Protein AF-A0A7Z7PUT8-F1 (afdb_monomer)

Secondary structure (DSSP, 8-state):
-----------------S---------------SSPPPHHHHHHH---HHHHTT----HHHHHHHHTT-SEEEETTHHHHHHHHHHH-GGGTTSEEEETTTSS-TTTTT-S--SHHHHHHHTT-------HHHHHHHHHHHHHPPPTT-SS-HHHHHHHHHH--EEEEEETT--GGGHHHHHHTTPEEE-STTSS-SEEEEEEEGGGHHHHHHHIIIIIS--TT----EEEE-TTTTT--

Foldseek 3Di:
DDDDDDDDDDDDDPADDQPPDDPPDADFWAAQDPDFDDPVLCVLQVDGNVNHVVTDGDVVVVLVVLVPDQEDEDQALLPVQQVVVVVDPSSLQHFYFHLQPQFPVVVVVQPHRDLCSLLVVVPHDDPDNGPRSSVVSVSSSQSDDDPPDSYGSVVSRVVSQAFKKKKWWLPPWDPVCVVVLVVVPWDADCCPVVDPRTTIDIDTPVCVVVVLCCCCCPTVVHNPDDTDMDIAHSSRPSYD

Mean predicted ali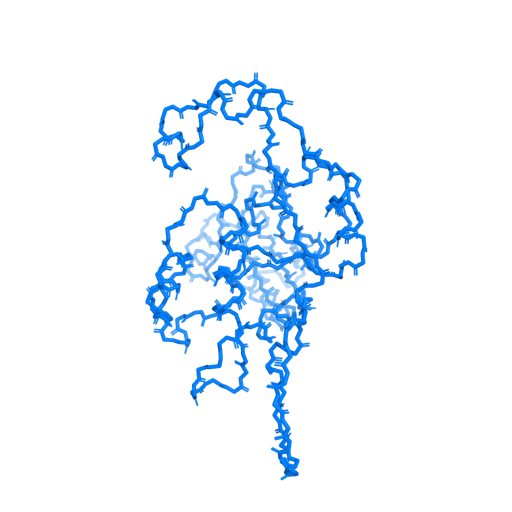gned error: 8.88 Å

Structure (mmCIF, N/CA/C/O backbone):
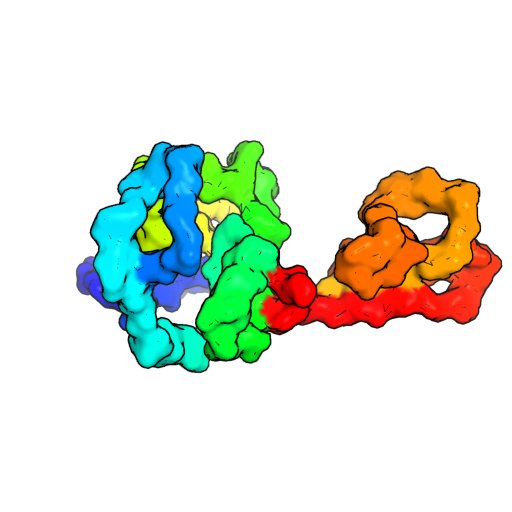data_AF-A0A7Z7PUT8-F1
#
_entry.id   AF-A0A7Z7PUT8-F1
#
loop_
_atom_site.group_PDB
_atom_site.id
_atom_site.type_symbol
_atom_site.label_atom_id
_atom_site.label_alt_id
_atom_site.label_comp_id
_atom_site.label_asym_id
_atom_site.label_entity_id
_atom_site.label_seq_id
_atom_site.pdbx_PDB_ins_code
_atom_site.Cartn_x
_atom_site.Cartn_y
_atom_site.Cartn_z
_atom_site.occupancy
_atom_site.B_iso_or_equiv
_atom_site.auth_seq_id
_atom_site.auth_comp_id
_atom_site.auth_asym_id
_atom_site.auth_atom_id
_atom_site.pdbx_PDB_model_num
ATOM 1 N N . MET A 1 1 ? -8.267 -15.446 17.539 1.00 35.62 1 MET A N 1
ATOM 2 C CA . MET A 1 1 ? -9.676 -15.476 17.949 1.00 35.62 1 MET A CA 1
ATOM 3 C C . MET A 1 1 ? -10.210 -16.765 17.462 1.00 35.62 1 MET A C 1
ATOM 5 O O . MET A 1 1 ? -10.115 -17.027 16.278 1.00 35.62 1 MET A O 1
ATOM 9 N N . PHE A 1 2 ? -10.785 -17.487 18.404 1.00 25.11 2 PHE A N 1
ATOM 10 C CA . PHE A 1 2 ? -11.504 -18.720 18.198 1.00 25.11 2 PHE A CA 1
ATOM 11 C C . PHE A 1 2 ? -13.006 -18.429 18.266 1.00 25.11 2 PHE A C 1
ATOM 13 O O . PHE A 1 2 ? -13.437 -17.579 19.053 1.00 25.11 2 PHE A O 1
ATOM 20 N N . SER A 1 3 ? -13.800 -19.234 17.570 1.00 24.84 3 SER A N 1
ATOM 21 C CA . SER A 1 3 ? -15.042 -19.772 18.130 1.00 24.84 3 SER A CA 1
ATOM 22 C C . SER A 1 3 ? -15.332 -21.158 17.530 1.00 24.84 3 SER A C 1
ATOM 24 O O . SER A 1 3 ? -14.839 -21.453 16.445 1.00 24.84 3 SER A O 1
ATOM 26 N N . PRO A 1 4 ? -16.029 -22.049 18.258 1.00 35.00 4 PRO A N 1
ATOM 27 C CA . PRO A 1 4 ? -15.777 -23.488 18.209 1.00 35.00 4 PRO A CA 1
ATOM 28 C C . PRO A 1 4 ? -16.662 -24.301 17.242 1.00 35.00 4 PRO A C 1
ATOM 30 O O . PRO A 1 4 ? -17.767 -23.906 16.890 1.00 35.00 4 PRO A O 1
ATOM 33 N N . GLU A 1 5 ? -16.139 -25.502 16.953 1.00 26.31 5 GLU A N 1
ATOM 34 C CA . GLU A 1 5 ? -16.740 -26.741 16.417 1.00 26.31 5 GLU A CA 1
ATOM 35 C C . GLU A 1 5 ? -17.242 -26.811 14.960 1.00 26.31 5 GLU A C 1
ATOM 37 O O . GLU A 1 5 ? -18.324 -26.340 14.623 1.00 26.31 5 GLU A O 1
ATOM 42 N N . LYS A 1 6 ? -16.568 -27.672 14.171 1.00 29.34 6 LYS A N 1
ATOM 43 C CA . LYS A 1 6 ? -17.214 -28.832 13.523 1.00 29.34 6 LYS A CA 1
ATOM 44 C C . LYS A 1 6 ? -16.349 -30.101 13.618 1.00 29.34 6 LYS A C 1
ATOM 46 O O . LYS A 1 6 ? -15.144 -30.081 13.399 1.00 29.34 6 LYS A O 1
ATOM 51 N N . VAL A 1 7 ? -17.027 -31.197 13.961 1.00 30.42 7 VAL A N 1
ATOM 52 C CA . VAL A 1 7 ? -16.582 -32.596 14.102 1.00 30.42 7 VAL A CA 1
ATOM 53 C C . VAL A 1 7 ? -16.675 -33.340 12.754 1.00 30.42 7 VAL A C 1
ATOM 55 O O . VAL A 1 7 ? -17.741 -33.291 12.149 1.00 30.42 7 VAL A O 1
ATOM 58 N N . GLY A 1 8 ? -15.616 -34.087 12.378 1.00 30.80 8 GLY A N 1
ATOM 59 C CA . GLY A 1 8 ? -15.550 -35.223 11.412 1.00 30.80 8 GLY A CA 1
ATOM 60 C C . GLY A 1 8 ? -15.849 -34.918 9.928 1.00 30.80 8 GLY A C 1
ATOM 61 O O . GLY A 1 8 ? -16.738 -34.140 9.631 1.00 30.80 8 GLY A O 1
ATOM 62 N N . THR A 1 9 ? -15.197 -35.490 8.909 1.00 31.30 9 THR A N 1
ATOM 63 C CA . THR A 1 9 ? -14.503 -36.783 8.736 1.00 31.30 9 THR A CA 1
ATOM 64 C C . THR A 1 9 ? -13.461 -36.696 7.606 1.00 31.30 9 THR A C 1
ATOM 66 O O . THR A 1 9 ? -13.574 -35.839 6.736 1.00 31.30 9 THR A O 1
ATOM 69 N N . ASP A 1 10 ? -12.498 -37.625 7.633 1.00 40.06 10 ASP A N 1
ATOM 70 C CA . ASP A 1 10 ? -11.386 -37.868 6.699 1.00 40.06 10 ASP A CA 1
ATOM 71 C C . ASP A 1 10 ? -11.583 -37.507 5.215 1.00 40.06 10 ASP A C 1
ATOM 73 O O . ASP A 1 10 ? -12.585 -37.844 4.584 1.00 40.06 10 ASP A O 1
ATOM 77 N N . GLY A 1 11 ? -10.507 -36.971 4.633 1.00 29.11 11 GLY A N 1
ATOM 78 C CA . GLY A 1 11 ? -10.296 -36.856 3.192 1.00 29.11 11 GLY A CA 1
ATOM 79 C C . GLY A 1 11 ? -9.229 -35.812 2.883 1.00 29.11 11 GLY A C 1
ATOM 80 O O . GLY A 1 11 ? -9.534 -34.628 2.821 1.00 29.11 11 GLY A O 1
ATOM 81 N N . GLY A 1 12 ? -7.972 -36.240 2.726 1.00 40.75 12 GLY A N 1
ATOM 82 C CA . GLY A 1 12 ? -6.861 -35.348 2.385 1.00 40.75 12 GLY A CA 1
ATOM 83 C C . GLY A 1 12 ? -7.160 -34.521 1.134 1.00 40.75 12 GLY A C 1
ATOM 84 O O . GLY A 1 12 ? -7.499 -35.078 0.091 1.00 40.75 12 GLY A O 1
ATOM 85 N N . SER A 1 13 ? -7.016 -33.203 1.249 1.00 31.30 13 SER A N 1
ATOM 86 C CA . SER A 1 13 ? -7.185 -32.261 0.146 1.00 31.30 13 SER A CA 1
ATOM 87 C C . SER A 1 13 ? -5.871 -31.501 -0.067 1.00 31.30 13 SER A C 1
ATOM 89 O O . SER A 1 13 ? -5.378 -30.892 0.883 1.00 31.30 13 SER A O 1
ATOM 91 N N . PRO A 1 14 ? -5.251 -31.559 -1.260 1.00 36.44 14 PRO A N 1
ATOM 92 C CA . PRO A 1 14 ? -4.027 -30.837 -1.562 1.00 36.44 14 PRO A CA 1
ATOM 93 C C . PRO A 1 14 ? -4.387 -29.500 -2.222 1.00 36.44 14 PRO A C 1
ATOM 95 O O . PRO A 1 14 ? -4.327 -29.379 -3.441 1.00 36.44 14 PRO A O 1
ATOM 98 N N . PHE A 1 15 ? -4.770 -28.495 -1.436 1.00 30.69 15 PHE A N 1
ATOM 99 C CA . PHE A 1 15 ? -4.932 -27.121 -1.929 1.00 30.69 15 PHE A CA 1
ATOM 100 C C . PHE A 1 15 ? -4.281 -26.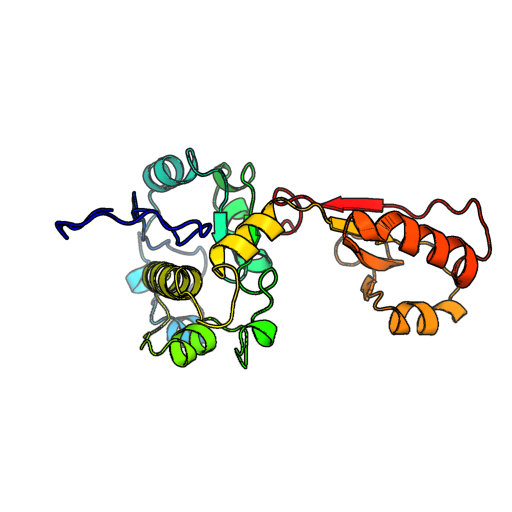141 -0.946 1.00 30.69 15 PHE A C 1
ATOM 102 O O . PHE A 1 15 ? -4.490 -26.288 0.260 1.00 30.69 15 PHE A O 1
ATOM 109 N N . PRO A 1 16 ? -3.462 -25.177 -1.406 1.00 38.47 16 PRO A N 1
ATOM 110 C CA . PRO A 1 16 ? -2.838 -24.222 -0.509 1.00 38.47 16 PRO A CA 1
ATOM 111 C C . PRO A 1 16 ? -3.767 -23.031 -0.216 1.00 38.47 16 PRO A C 1
ATOM 113 O O . PRO A 1 16 ? -4.239 -22.357 -1.127 1.00 38.47 16 PRO A O 1
ATOM 116 N N . ALA A 1 17 ? -3.904 -22.763 1.084 1.00 39.50 17 ALA A N 1
ATOM 117 C CA . ALA A 1 17 ? -4.193 -21.480 1.728 1.00 39.50 17 ALA A CA 1
ATOM 118 C C . ALA A 1 17 ? -5.588 -20.852 1.528 1.00 39.50 17 ALA A C 1
ATOM 120 O O . ALA A 1 17 ? -5.724 -19.767 0.953 1.00 39.50 17 ALA A O 1
ATOM 121 N N . ALA A 1 18 ? -6.588 -21.449 2.183 1.00 45.47 18 ALA A N 1
ATOM 122 C CA . ALA A 1 18 ? -7.543 -20.636 2.940 1.00 45.47 18 ALA A CA 1
ATOM 123 C C . ALA A 1 18 ? -6.772 -19.851 4.027 1.00 45.47 18 ALA A C 1
ATOM 125 O O . ALA A 1 18 ? -5.692 -20.280 4.447 1.00 45.47 18 ALA A O 1
ATOM 126 N N . ILE A 1 19 ? -7.281 -18.702 4.488 1.00 55.09 19 ILE A N 1
ATOM 127 C CA . ILE A 1 19 ? -6.728 -18.056 5.689 1.00 55.09 19 ILE A CA 1
ATOM 128 C C . ILE A 1 19 ? -7.048 -18.961 6.889 1.00 55.09 19 ILE A C 1
ATOM 130 O O . ILE A 1 19 ? -8.060 -18.786 7.559 1.00 55.09 19 ILE A O 1
ATOM 134 N N . ASP A 1 20 ? -6.187 -19.941 7.160 1.00 56.09 20 ASP A N 1
ATOM 135 C CA . ASP A 1 20 ? -6.197 -20.728 8.396 1.00 56.09 20 ASP A CA 1
ATOM 136 C C . ASP A 1 20 ? -5.601 -19.857 9.511 1.00 56.09 20 ASP A C 1
ATOM 138 O O . ASP A 1 20 ? -4.444 -20.000 9.911 1.00 56.09 20 ASP A O 1
ATOM 142 N N . GLY A 1 21 ? -6.370 -18.859 9.947 1.00 64.19 21 GLY A N 1
ATOM 143 C CA . GLY A 1 21 ? -5.905 -17.836 10.873 1.00 64.19 21 GLY A CA 1
ATOM 144 C C . GLY A 1 21 ? -7.006 -17.328 11.791 1.00 64.19 21 GLY A C 1
ATOM 145 O O . GLY A 1 21 ? -8.010 -16.773 11.360 1.00 64.19 21 GLY A O 1
ATOM 146 N N . ASP A 1 22 ? -6.768 -17.467 13.087 1.00 76.62 22 ASP A N 1
ATOM 147 C CA . ASP A 1 22 ? -7.623 -16.972 14.158 1.00 76.62 22 ASP A CA 1
ATOM 148 C C . ASP A 1 22 ? -7.293 -15.494 14.477 1.00 76.62 22 ASP A C 1
ATOM 150 O O . ASP A 1 22 ? -6.134 -15.169 14.717 1.00 76.62 22 ASP A O 1
ATOM 154 N N . VAL A 1 23 ? -8.276 -14.589 14.643 1.00 85.00 23 VAL A N 1
ATOM 155 C CA . VAL A 1 23 ? -8.033 -13.151 14.997 1.00 85.00 23 VAL A CA 1
ATOM 156 C C . VAL A 1 23 ? -7.461 -12.953 16.430 1.00 85.00 23 VAL A C 1
ATOM 158 O O . VAL A 1 23 ? -8.178 -12.822 17.419 1.00 85.00 23 VAL A O 1
ATOM 161 N N . THR A 1 24 ? -6.159 -13.122 16.648 1.00 86.94 24 THR A N 1
ATOM 162 C CA . THR A 1 24 ? -5.561 -13.289 17.999 1.00 86.94 24 THR A CA 1
ATOM 163 C C . THR A 1 24 ? -5.700 -12.082 18.931 1.00 86.94 24 THR A C 1
ATOM 165 O O . THR A 1 24 ? -5.645 -12.254 20.148 1.00 86.94 24 THR A O 1
ATOM 168 N N . GLY A 1 25 ? -5.958 -10.895 18.387 1.00 87.62 25 GLY A N 1
ATOM 169 C CA . GLY A 1 25 ? -6.254 -9.688 19.143 1.00 87.62 25 GLY A CA 1
ATOM 170 C C . GLY A 1 25 ? -6.962 -8.653 18.277 1.00 87.62 25 GLY A C 1
ATOM 171 O O . GLY A 1 25 ? -6.892 -8.701 17.052 1.00 87.62 25 GLY A O 1
ATOM 172 N N . ILE A 1 26 ? -7.657 -7.724 18.929 1.00 91.00 26 ILE A N 1
ATOM 173 C CA . ILE A 1 26 ? -8.321 -6.587 18.290 1.00 91.00 26 ILE A CA 1
ATOM 174 C C . ILE A 1 26 ? -7.968 -5.356 19.106 1.00 91.00 26 ILE A C 1
ATOM 176 O O . ILE A 1 26 ? -8.058 -5.378 20.334 1.00 91.00 26 ILE A O 1
ATOM 180 N N . TYR A 1 27 ? -7.604 -4.283 18.419 1.00 92.00 27 TYR A N 1
ATOM 181 C CA . TYR A 1 27 ? -7.435 -2.980 19.031 1.00 92.00 27 TYR A CA 1
ATOM 182 C C . TYR A 1 27 ? -8.238 -1.939 18.254 1.00 92.00 27 TYR A C 1
ATOM 184 O O . TYR A 1 27 ? -8.150 -1.864 17.031 1.00 92.00 27 TYR A O 1
ATOM 192 N N . GLY A 1 28 ? -9.008 -1.129 18.976 1.00 91.06 28 GLY A N 1
ATOM 193 C CA . GLY A 1 28 ? -9.710 0.032 18.448 1.00 91.06 28 GLY A CA 1
ATOM 194 C C . GLY A 1 28 ? -9.689 1.136 19.492 1.00 91.06 28 GLY A C 1
ATOM 195 O O . GLY A 1 28 ? -10.026 0.895 20.649 1.00 91.06 28 GLY A O 1
ATOM 196 N N . GLY A 1 29 ? -9.282 2.334 19.090 1.00 90.31 29 GLY A N 1
ATOM 197 C CA . GLY A 1 29 ? -9.167 3.485 19.974 1.00 90.31 29 GLY A CA 1
ATOM 198 C C . GLY A 1 29 ? -9.334 4.784 19.201 1.00 90.31 29 GLY A C 1
ATOM 199 O O . GLY A 1 29 ? -9.132 4.824 17.986 1.00 90.31 29 GLY A O 1
ATOM 200 N N . LEU A 1 30 ? -9.732 5.834 19.910 1.00 91.50 30 LEU A N 1
ATOM 201 C CA . LEU A 1 30 ? -9.778 7.194 19.389 1.00 91.50 30 LEU A CA 1
ATOM 202 C C . LEU A 1 30 ? -8.564 7.972 19.904 1.00 91.50 30 LEU A C 1
ATOM 204 O O . LEU A 1 30 ? -8.002 7.657 20.949 1.00 91.50 30 LEU A O 1
ATOM 208 N N . GLN A 1 31 ? -8.160 8.989 19.152 1.00 91.88 31 GLN A N 1
ATOM 209 C CA . GLN A 1 31 ? -7.074 9.887 19.521 1.00 91.88 31 GLN A CA 1
ATOM 210 C C . GLN A 1 31 ? -7.551 11.317 19.333 1.00 91.88 31 GLN A C 1
ATOM 212 O O . GLN A 1 31 ? -7.977 11.678 18.234 1.00 91.88 31 GLN A O 1
ATOM 217 N N . GLN A 1 32 ? -7.421 12.141 20.372 1.00 93.75 32 GLN A N 1
ATOM 218 C CA . GLN A 1 32 ? -7.655 13.570 20.233 1.00 93.75 32 GLN A CA 1
ATOM 219 C C . GLN A 1 32 ? -6.630 14.179 19.256 1.00 93.75 32 GLN A C 1
ATOM 221 O O . GLN A 1 32 ? -5.421 14.084 19.517 1.00 93.75 32 GLN A O 1
ATOM 226 N N . PRO A 1 33 ? -7.065 14.811 18.150 1.00 90.12 33 PRO A N 1
ATOM 227 C CA . PRO A 1 33 ? -6.172 15.540 17.258 1.00 90.12 33 PRO A CA 1
ATOM 228 C C . PRO A 1 33 ? -5.739 16.881 17.872 1.00 90.12 33 PRO A C 1
ATOM 230 O O . PRO A 1 33 ? -6.386 17.429 18.765 1.00 90.12 33 PRO A O 1
ATOM 233 N N . SER A 1 34 ? -4.642 17.447 17.362 1.00 90.44 34 SER A N 1
ATOM 234 C CA . SER A 1 34 ? -4.151 18.775 17.769 1.00 90.44 34 SER A CA 1
ATOM 235 C C . SER A 1 34 ? -4.956 19.940 17.180 1.00 90.44 34 SER A C 1
ATOM 237 O O . SER A 1 34 ? -4.802 21.080 17.617 1.00 90.44 34 SER A O 1
ATOM 239 N N . VAL A 1 35 ? -5.803 19.661 16.188 1.00 91.44 35 VAL A N 1
ATOM 240 C CA . VAL A 1 35 ? -6.695 20.614 15.520 1.00 91.44 35 VAL A CA 1
ATOM 241 C C . VAL A 1 35 ? -8.100 20.027 15.452 1.00 91.44 35 VAL A C 1
ATOM 243 O O . VAL A 1 35 ? -8.241 18.810 15.356 1.00 91.44 35 VAL A O 1
ATOM 246 N N . SER A 1 36 ? -9.122 20.883 15.475 1.00 92.38 36 SER A N 1
ATOM 247 C CA . SER A 1 36 ? -10.520 20.451 15.359 1.00 92.38 36 SER A CA 1
ATOM 248 C C . SER A 1 36 ? -10.767 19.636 14.094 1.00 92.38 36 SER A C 1
ATOM 250 O O . SER A 1 36 ? -10.229 19.949 13.025 1.00 92.38 36 SER A O 1
ATOM 252 N N . ILE A 1 37 ? -11.616 18.617 14.211 1.00 92.00 37 ILE A N 1
ATOM 253 C CA . ILE A 1 37 ? -11.993 17.758 13.091 1.00 92.00 37 ILE A CA 1
ATOM 254 C C . ILE A 1 37 ? -12.797 18.592 12.075 1.00 92.00 37 ILE A C 1
ATOM 256 O O . ILE A 1 37 ? -13.826 19.175 12.426 1.00 92.00 37 ILE A O 1
ATOM 260 N N . PRO A 1 38 ? -12.368 18.674 10.799 1.00 94.62 38 PRO A N 1
ATOM 261 C CA . PRO A 1 38 ? -13.126 19.389 9.779 1.00 94.62 38 PRO A CA 1
ATOM 262 C C . PRO A 1 38 ? -14.530 18.801 9.605 1.00 94.62 38 PRO A C 1
ATOM 264 O O . PRO A 1 38 ? -14.704 17.583 9.607 1.00 94.62 38 PRO A O 1
ATOM 267 N N . SER A 1 39 ? -15.528 19.652 9.358 1.00 92.56 39 SER A N 1
ATOM 268 C CA . SER A 1 39 ? -16.933 19.231 9.237 1.00 92.56 39 SER A CA 1
ATOM 269 C C . SER A 1 39 ? -17.170 18.177 8.152 1.00 92.56 39 SER A C 1
ATOM 271 O O . SER A 1 39 ? -18.010 17.296 8.324 1.00 92.56 39 SER A O 1
ATOM 273 N N . ASP A 1 40 ? -16.415 18.231 7.053 1.00 92.62 40 ASP A N 1
ATOM 274 C CA . ASP A 1 40 ? -16.471 17.214 6.004 1.00 92.62 40 ASP A CA 1
ATOM 275 C C . ASP A 1 40 ? -15.972 15.851 6.492 1.00 92.62 40 ASP A C 1
ATOM 277 O O . ASP A 1 40 ? -16.569 14.837 6.143 1.00 92.62 40 ASP A O 1
ATOM 281 N N . ILE A 1 41 ? -14.945 15.819 7.348 1.00 88.69 41 ILE A N 1
ATOM 282 C CA . ILE A 1 41 ? -14.460 14.583 7.968 1.00 88.69 41 ILE A CA 1
ATOM 283 C C . ILE A 1 41 ? -15.489 14.065 8.964 1.00 88.69 41 ILE A C 1
ATOM 285 O O . ILE A 1 41 ? -15.839 12.899 8.875 1.00 88.69 41 ILE A O 1
ATOM 289 N N . THR A 1 42 ? -16.053 14.908 9.831 1.00 89.88 42 THR A N 1
ATOM 290 C CA . THR A 1 42 ? -17.126 14.486 10.749 1.00 89.88 42 THR A CA 1
ATOM 291 C C . THR A 1 42 ? -18.347 13.951 10.003 1.00 89.88 42 THR A C 1
ATOM 293 O O . THR A 1 42 ? -18.925 12.952 10.414 1.00 89.88 42 THR A O 1
ATOM 296 N N . ARG A 1 43 ? -18.740 14.567 8.881 1.00 87.94 43 ARG A N 1
ATOM 297 C CA . ARG A 1 43 ? -19.843 14.071 8.044 1.00 87.94 43 ARG A CA 1
ATOM 298 C C . ARG A 1 43 ? -19.529 12.712 7.421 1.00 87.94 43 ARG A C 1
ATOM 300 O O . ARG A 1 43 ? -20.440 11.908 7.264 1.00 87.94 43 ARG A O 1
ATOM 307 N N . LEU A 1 44 ? -18.275 12.491 7.033 1.00 84.81 44 LEU A N 1
ATOM 308 C CA . LEU A 1 44 ? -17.833 11.224 6.466 1.00 84.81 44 LEU A CA 1
ATOM 309 C C . LEU A 1 44 ? -17.696 10.148 7.537 1.00 84.81 44 LEU A C 1
ATOM 311 O O . LEU A 1 44 ? -18.146 9.044 7.305 1.00 84.81 44 LEU A O 1
ATOM 315 N N . THR A 1 45 ? -17.076 10.439 8.680 1.00 83.62 45 THR A N 1
ATOM 316 C CA . THR A 1 45 ? -16.692 9.414 9.659 1.00 83.62 45 THR A CA 1
ATOM 317 C C . THR A 1 45 ? -17.677 9.252 10.814 1.00 83.62 45 THR A C 1
ATOM 319 O O . THR A 1 45 ? -17.608 8.282 11.562 1.00 83.62 45 THR A O 1
ATOM 322 N N . GLY A 1 46 ? -18.551 10.237 11.023 1.00 88.12 46 GLY A N 1
ATOM 323 C CA . GLY A 1 46 ? -19.384 10.355 12.219 1.00 88.12 46 GLY A CA 1
ATOM 324 C C . GLY A 1 46 ? -18.616 10.746 13.488 1.00 88.12 46 GLY A C 1
ATOM 325 O O . GLY A 1 46 ? -19.236 10.880 14.539 1.00 88.12 46 GLY A O 1
ATOM 326 N N . ILE A 1 47 ? -17.292 10.940 13.424 1.00 89.31 47 ILE A N 1
ATOM 327 C CA . ILE A 1 47 ? -16.456 11.262 14.588 1.00 89.31 47 ILE A CA 1
ATOM 328 C C . ILE A 1 47 ? -16.476 12.775 14.836 1.00 89.31 47 ILE A C 1
ATOM 330 O O . ILE A 1 47 ? -16.112 13.570 13.961 1.00 89.31 47 ILE A O 1
ATOM 334 N N . THR A 1 48 ? -16.896 13.173 16.037 1.00 92.81 48 THR A N 1
ATOM 335 C CA . THR A 1 48 ? -16.946 14.573 16.485 1.00 92.81 48 THR A CA 1
ATOM 336 C C . THR A 1 48 ? -15.776 14.913 17.409 1.00 92.81 48 THR A C 1
ATOM 338 O O . THR A 1 48 ? -15.179 14.019 18.010 1.00 92.81 48 THR A O 1
ATOM 341 N N . ASP A 1 49 ? -15.475 16.207 17.565 1.00 94.12 49 ASP A N 1
ATOM 342 C CA . ASP A 1 49 ? -14.471 16.677 18.535 1.00 94.12 49 ASP A CA 1
ATOM 343 C C . ASP A 1 49 ? -14.801 16.213 19.968 1.00 94.12 49 ASP A C 1
ATOM 345 O O . ASP A 1 49 ? -13.904 15.825 20.712 1.00 94.12 49 ASP A O 1
ATOM 349 N N . ASP A 1 50 ? -16.088 16.167 20.332 1.00 94.56 50 ASP A N 1
ATOM 350 C CA . ASP A 1 50 ? -16.543 15.690 21.645 1.00 94.56 50 ASP A CA 1
ATOM 351 C C . ASP A 1 50 ? -16.243 14.199 21.866 1.00 94.56 50 ASP A C 1
ATOM 353 O O . ASP A 1 50 ? -15.923 13.797 22.981 1.00 94.56 50 ASP A O 1
ATOM 357 N N . MET A 1 51 ? -16.325 13.372 20.816 1.00 91.69 51 MET A N 1
ATOM 358 C CA . MET A 1 51 ? -16.046 11.931 20.904 1.00 91.69 51 MET A CA 1
ATOM 359 C C . MET A 1 51 ? -14.567 11.619 21.118 1.00 91.69 51 MET A C 1
ATOM 361 O O . MET A 1 51 ? -14.248 10.547 21.619 1.00 91.69 51 MET A O 1
ATOM 365 N N . VAL A 1 52 ? -13.673 12.512 20.689 1.00 93.56 52 VAL A N 1
ATOM 366 C CA . VAL A 1 52 ? -12.220 12.319 20.791 1.00 93.56 52 VAL A CA 1
ATOM 367 C C . VAL A 1 52 ? -11.602 13.141 21.921 1.00 93.56 52 VAL A C 1
ATOM 369 O O . VAL A 1 52 ? -10.403 13.039 22.157 1.00 93.56 52 VAL A O 1
ATOM 372 N N . ALA A 1 53 ? -12.382 13.970 22.618 1.00 95.38 53 ALA A N 1
ATOM 373 C CA . ALA A 1 53 ? -11.885 14.846 23.670 1.00 95.38 53 ALA A CA 1
ATOM 374 C C . ALA A 1 53 ? -11.328 14.038 24.855 1.00 95.38 53 ALA A C 1
ATOM 376 O O . ALA A 1 53 ? -12.057 13.336 25.548 1.00 95.38 53 ALA A O 1
ATOM 377 N N . GLY A 1 54 ? -10.026 14.170 25.113 1.00 94.19 54 GLY A N 1
ATOM 378 C CA . GLY A 1 54 ? -9.310 13.444 26.162 1.00 94.19 54 GLY A CA 1
ATOM 379 C C . GLY A 1 54 ? -8.951 11.999 25.809 1.00 94.19 54 GLY A C 1
ATOM 380 O O . GLY A 1 54 ? -8.271 11.349 26.603 1.00 94.19 54 GLY A O 1
ATOM 381 N N . GLU A 1 55 ? -9.358 11.509 24.637 1.00 95.56 55 GLU A N 1
ATOM 382 C CA . GLU A 1 55 ? -9.047 10.156 24.184 1.00 95.56 55 GLU A CA 1
ATOM 383 C C . GLU A 1 55 ? -7.585 10.053 23.750 1.00 95.56 55 GLU A C 1
ATOM 385 O O . GLU A 1 55 ? -7.063 10.888 23.000 1.00 95.56 55 GLU A O 1
ATOM 390 N N . LEU A 1 56 ? -6.931 8.997 24.226 1.00 93.69 56 LEU A N 1
ATOM 391 C CA . LEU A 1 56 ? -5.558 8.659 23.895 1.00 93.69 56 LEU A CA 1
ATOM 392 C C . LEU A 1 56 ? -5.487 7.186 23.536 1.00 93.69 56 LEU A C 1
ATOM 394 O O . LEU A 1 56 ? -5.971 6.321 24.269 1.00 93.69 56 LEU A O 1
ATOM 398 N N . ILE A 1 57 ? -4.816 6.906 22.429 1.00 92.38 57 ILE A N 1
ATOM 399 C CA . ILE A 1 57 ? -4.537 5.537 22.026 1.00 92.38 57 ILE A CA 1
ATOM 400 C C . ILE A 1 57 ? -3.548 4.894 23.010 1.00 92.38 57 ILE A C 1
ATOM 402 O O . ILE A 1 57 ? -2.507 5.459 23.356 1.00 92.38 57 ILE A O 1
ATOM 406 N N . ASP A 1 58 ? -3.869 3.672 23.432 1.00 92.94 58 ASP A N 1
ATOM 407 C CA . ASP A 1 58 ? -3.013 2.833 24.263 1.00 92.94 58 ASP A CA 1
ATOM 408 C C . ASP A 1 58 ? -1.879 2.251 23.414 1.00 92.94 58 ASP A C 1
ATOM 410 O O . ASP A 1 58 ? -1.998 1.215 22.751 1.00 92.94 58 ASP A O 1
ATOM 414 N N . MET A 1 59 ? -0.746 2.945 23.456 1.00 89.81 59 MET A N 1
ATOM 415 C CA . MET A 1 59 ? 0.448 2.548 22.724 1.00 89.81 59 MET A CA 1
ATOM 416 C C . MET A 1 59 ? 1.041 1.220 23.192 1.00 89.81 59 MET A C 1
ATOM 418 O O . MET A 1 59 ? 1.661 0.530 22.384 1.00 89.81 59 MET A O 1
ATOM 422 N N . ALA A 1 60 ? 0.857 0.841 24.460 1.00 92.12 60 ALA A N 1
ATOM 423 C CA . ALA A 1 60 ? 1.363 -0.431 24.962 1.00 92.12 60 ALA A CA 1
ATOM 424 C C . ALA A 1 60 ? 0.556 -1.598 24.377 1.00 92.12 60 ALA A C 1
ATOM 426 O O . ALA A 1 60 ? 1.143 -2.597 23.953 1.00 92.12 60 ALA A O 1
ATOM 427 N N . ALA A 1 61 ? -0.768 -1.445 24.279 1.00 91.38 61 ALA A N 1
ATOM 428 C CA . ALA A 1 61 ? -1.636 -2.419 23.621 1.00 91.38 61 ALA A CA 1
ATOM 429 C C . ALA A 1 61 ? -1.314 -2.556 22.122 1.00 91.38 61 ALA A C 1
ATOM 431 O O . ALA A 1 61 ? -1.178 -3.675 21.624 1.00 91.38 61 ALA A O 1
ATOM 432 N N . ILE A 1 62 ? -1.119 -1.434 21.417 1.00 91.19 62 ILE A N 1
ATOM 433 C CA . ILE A 1 62 ? -0.709 -1.439 20.004 1.00 91.19 62 ILE A CA 1
ATOM 434 C C . ILE A 1 62 ? 0.637 -2.142 19.820 1.00 91.19 62 ILE A C 1
ATOM 436 O O . ILE A 1 62 ? 0.772 -2.995 18.943 1.00 91.19 62 ILE A O 1
ATOM 440 N N . GLN A 1 63 ? 1.633 -1.815 20.646 1.00 91.56 63 GLN A N 1
ATOM 441 C CA . GLN A 1 63 ? 2.954 -2.422 20.534 1.00 91.56 63 GLN A CA 1
ATOM 442 C C . GLN A 1 63 ? 2.891 -3.935 20.763 1.00 91.56 63 GLN A C 1
ATOM 444 O O . GLN A 1 63 ? 3.466 -4.682 19.980 1.00 91.56 63 GLN A O 1
ATOM 449 N N . ALA A 1 64 ? 2.151 -4.397 21.773 1.00 91.94 64 ALA A N 1
ATOM 450 C CA . ALA A 1 64 ? 1.978 -5.825 22.032 1.00 91.94 64 ALA A CA 1
ATOM 451 C C . ALA A 1 64 ? 1.319 -6.573 20.856 1.00 91.94 64 ALA A C 1
ATOM 453 O O . ALA A 1 64 ? 1.638 -7.739 20.627 1.00 91.94 64 ALA A O 1
ATOM 454 N N . LEU A 1 65 ? 0.433 -5.908 20.104 1.00 90.94 65 LEU A N 1
ATOM 455 C CA . LEU A 1 65 ? -0.224 -6.480 18.926 1.00 90.94 65 LEU A CA 1
ATOM 456 C C . LEU A 1 65 ? 0.697 -6.512 17.694 1.00 90.94 65 LEU A C 1
ATOM 458 O O . LEU A 1 65 ? 0.675 -7.476 16.934 1.00 90.94 65 LEU A O 1
ATOM 462 N N . ILE A 1 66 ? 1.510 -5.471 17.497 1.00 91.56 66 ILE A N 1
ATOM 463 C CA . ILE A 1 66 ? 2.363 -5.308 16.308 1.00 91.56 66 ILE A CA 1
ATOM 464 C C . ILE A 1 66 ? 3.689 -6.049 16.434 1.00 91.56 66 ILE A C 1
ATOM 466 O O . ILE A 1 66 ? 4.194 -6.561 15.437 1.00 91.56 66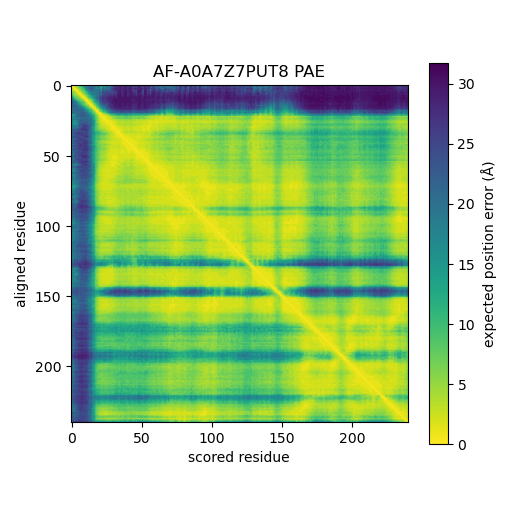 ILE A O 1
ATOM 470 N N . GLU A 1 67 ? 4.282 -6.101 17.627 1.00 91.19 67 GLU A N 1
ATOM 471 C CA . GLU A 1 67 ? 5.594 -6.713 17.852 1.00 91.19 67 GLU A CA 1
ATOM 472 C C . GLU A 1 67 ? 5.709 -8.130 17.251 1.00 91.19 67 GLU A C 1
ATOM 474 O O . GLU A 1 67 ? 6.668 -8.352 16.509 1.00 91.19 67 GLU A O 1
ATOM 479 N N . PRO A 1 68 ? 4.748 -9.060 17.438 1.00 92.62 68 PRO A N 1
ATOM 480 C CA . PRO A 1 68 ? 4.826 -10.394 16.839 1.00 92.62 68 PRO A CA 1
ATOM 481 C C . PRO A 1 68 ? 4.443 -10.451 15.350 1.00 92.62 68 PRO A C 1
ATOM 483 O O . PRO A 1 68 ? 4.599 -11.502 14.741 1.00 92.62 68 PRO A O 1
ATOM 486 N N . ALA A 1 69 ? 3.915 -9.376 14.756 1.00 91.81 69 ALA A N 1
ATOM 487 C CA . ALA A 1 69 ? 3.457 -9.392 13.369 1.00 91.81 69 ALA A CA 1
ATOM 488 C C . ALA A 1 69 ? 4.635 -9.301 12.386 1.00 91.81 69 ALA A C 1
ATOM 490 O O . ALA A 1 69 ? 5.429 -8.359 12.451 1.00 91.81 69 ALA A O 1
ATOM 491 N N . ASP A 1 70 ? 4.720 -10.234 11.439 1.00 92.31 70 ASP A N 1
ATOM 492 C CA . ASP A 1 70 ? 5.724 -10.199 10.366 1.00 92.31 70 ASP A CA 1
ATOM 493 C C . ASP A 1 70 ? 5.319 -9.274 9.210 1.00 92.31 70 ASP A C 1
ATOM 495 O O . ASP A 1 70 ? 6.176 -8.707 8.533 1.00 92.31 70 ASP A O 1
ATOM 499 N N . LEU A 1 71 ? 4.010 -9.097 8.999 1.00 94.25 71 LEU A N 1
ATOM 500 C CA . LEU A 1 71 ? 3.432 -8.322 7.906 1.00 94.25 71 LEU A CA 1
ATOM 501 C C . LEU A 1 71 ? 2.220 -7.523 8.394 1.00 94.25 71 LEU A C 1
ATOM 503 O O . LEU A 1 71 ? 1.315 -8.075 9.017 1.00 94.25 71 LEU A O 1
ATOM 507 N N . LEU A 1 72 ? 2.185 -6.233 8.067 1.00 95.62 72 LEU A N 1
ATOM 508 C CA . LEU A 1 72 ? 1.031 -5.360 8.267 1.00 95.62 72 LEU A CA 1
ATOM 509 C C . LEU A 1 72 ? 0.282 -5.188 6.945 1.00 95.62 72 LEU A C 1
ATOM 511 O O . LEU A 1 72 ? 0.887 -4.897 5.915 1.00 95.62 72 LEU A O 1
ATOM 515 N N . ILE A 1 73 ? -1.037 -5.364 6.968 1.00 95.81 73 ILE A N 1
ATOM 516 C CA . ILE A 1 73 ? -1.889 -5.268 5.779 1.00 95.81 73 ILE A CA 1
ATOM 517 C C . ILE A 1 73 ? -2.848 -4.098 5.954 1.00 95.81 73 ILE A C 1
ATOM 519 O O . ILE A 1 73 ? -3.541 -4.010 6.964 1.00 95.81 73 ILE A O 1
ATOM 523 N N . ALA A 1 74 ? -2.923 -3.232 4.945 1.00 95.38 74 ALA A N 1
ATOM 524 C CA . ALA A 1 74 ? -3.890 -2.144 4.901 1.00 95.38 74 ALA A CA 1
ATOM 525 C C . ALA A 1 74 ? -4.553 -2.040 3.524 1.00 95.38 74 ALA A C 1
ATOM 527 O O . ALA A 1 74 ? -3.962 -2.394 2.500 1.00 95.38 74 ALA A O 1
ATOM 528 N N . HIS A 1 75 ? -5.779 -1.514 3.490 1.00 93.88 75 HIS A N 1
ATOM 529 C CA . HIS A 1 75 ? -6.512 -1.283 2.243 1.00 93.88 75 HIS A CA 1
ATOM 530 C C . HIS A 1 75 ? -6.148 0.042 1.551 1.00 93.88 75 HIS A C 1
ATOM 532 O O . HIS A 1 75 ? -6.819 0.471 0.623 1.00 93.88 75 HIS A O 1
ATOM 538 N N . ASN A 1 76 ? -5.064 0.697 1.960 1.00 93.50 76 ASN A N 1
ATOM 539 C CA . ASN A 1 76 ? -4.352 1.697 1.174 1.00 93.50 76 ASN A CA 1
ATOM 540 C C . ASN A 1 76 ? -3.006 1.983 1.853 1.00 93.50 76 ASN A C 1
ATOM 542 O O . ASN A 1 76 ? -2.792 3.069 2.386 1.00 93.50 76 ASN A O 1
ATOM 546 N N . ALA A 1 77 ? -2.084 1.016 1.856 1.00 94.50 77 ALA A N 1
ATOM 547 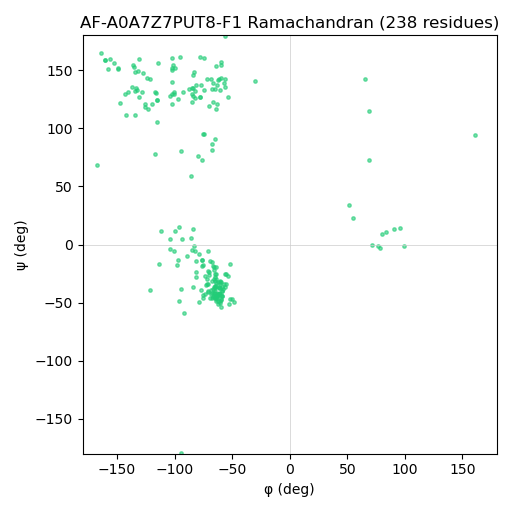C CA . ALA A 1 77 ? -0.874 1.111 2.680 1.00 94.50 77 ALA A CA 1
ATOM 548 C C . ALA A 1 77 ? -0.025 2.370 2.417 1.00 94.50 77 ALA A C 1
ATOM 550 O O . ALA A 1 77 ? 0.662 2.828 3.323 1.00 94.50 77 ALA A O 1
ATOM 551 N N . GLY A 1 78 ? -0.098 2.970 1.222 1.00 91.31 78 GLY A N 1
ATOM 552 C CA . GLY A 1 78 ? 0.565 4.248 0.929 1.00 91.31 78 GLY A CA 1
ATOM 553 C C . GLY A 1 78 ? 0.017 5.451 1.715 1.00 91.31 78 GLY A C 1
ATOM 554 O O . GLY A 1 78 ? 0.708 6.457 1.831 1.00 91.31 78 GLY A O 1
ATOM 555 N N . LEU A 1 79 ? -1.198 5.356 2.260 1.00 90.19 79 LEU A N 1
ATOM 556 C CA . LEU A 1 79 ? -1.793 6.327 3.180 1.00 90.19 79 LEU A CA 1
ATOM 557 C C . LEU A 1 79 ? -1.591 5.908 4.640 1.00 90.19 79 LEU A C 1
ATOM 559 O O . LEU A 1 79 ? -1.159 6.717 5.461 1.00 90.19 79 LEU A O 1
ATOM 563 N N . ASP A 1 80 ? -1.901 4.649 4.953 1.00 92.69 80 ASP A N 1
ATOM 564 C CA . ASP A 1 80 ? -1.919 4.152 6.331 1.00 92.69 80 ASP A CA 1
ATOM 565 C C . ASP A 1 80 ? -0.516 4.089 6.935 1.00 92.69 80 ASP A C 1
ATOM 567 O O . ASP A 1 80 ? -0.301 4.517 8.069 1.00 92.69 80 ASP A O 1
ATOM 571 N N . ARG A 1 81 ? 0.474 3.613 6.172 1.00 93.75 81 ARG A N 1
ATOM 572 C CA . ARG A 1 81 ? 1.829 3.437 6.691 1.00 93.75 81 ARG A CA 1
ATOM 573 C C . ARG A 1 81 ? 2.473 4.755 7.126 1.00 93.75 81 ARG A C 1
ATOM 575 O O . ARG A 1 81 ? 2.939 4.800 8.264 1.00 93.75 81 ARG A O 1
ATOM 582 N N . PRO A 1 82 ? 2.501 5.828 6.309 1.00 90.94 82 PRO A N 1
ATOM 583 C CA . PRO A 1 82 ? 3.073 7.101 6.748 1.00 90.94 82 PRO A CA 1
ATOM 584 C C . PRO A 1 82 ? 2.371 7.668 7.984 1.00 90.94 82 PRO A C 1
ATOM 586 O O . PRO A 1 82 ? 3.032 8.217 8.863 1.00 90.94 82 PRO A O 1
ATOM 589 N N . PHE A 1 83 ? 1.047 7.499 8.080 1.00 90.38 83 PHE A N 1
ATOM 590 C CA . PHE A 1 83 ? 0.281 7.913 9.253 1.00 90.38 83 PHE A CA 1
ATOM 591 C C . PHE A 1 83 ? 0.700 7.127 10.503 1.00 90.38 83 PHE A C 1
ATOM 593 O O . PHE A 1 83 ? 1.011 7.722 11.534 1.00 90.38 83 PHE A O 1
ATOM 600 N N . CYS A 1 84 ? 0.783 5.800 10.403 1.00 91.62 84 CYS A N 1
ATOM 601 C CA . CYS A 1 84 ? 1.194 4.928 11.498 1.00 91.62 84 CYS A CA 1
ATOM 602 C C . CYS A 1 84 ? 2.653 5.153 11.933 1.00 91.62 84 CYS A C 1
ATOM 604 O O . CYS A 1 84 ? 2.920 5.199 13.133 1.00 91.62 84 CYS A O 1
ATOM 606 N N . GLU A 1 85 ? 3.589 5.338 10.996 1.00 91.38 85 GLU A N 1
ATOM 607 C CA . GLU A 1 85 ? 5.001 5.629 11.303 1.00 91.38 85 GLU A CA 1
ATOM 608 C C . GLU A 1 85 ? 5.175 7.006 11.967 1.00 91.38 85 GLU A C 1
ATOM 610 O O . GLU A 1 85 ? 5.967 7.143 12.902 1.00 91.38 85 GLU A O 1
ATOM 615 N N . ALA A 1 86 ? 4.418 8.021 11.531 1.00 87.75 86 ALA A N 1
ATOM 616 C CA . ALA A 1 86 ? 4.402 9.335 12.178 1.00 87.75 86 ALA A CA 1
ATOM 617 C C . ALA A 1 86 ? 3.780 9.279 13.580 1.00 87.75 86 ALA A C 1
ATOM 619 O O . ALA A 1 86 ? 4.172 10.041 14.466 1.00 87.75 86 ALA A O 1
ATOM 620 N N . PHE A 1 87 ? 2.818 8.376 13.778 1.00 85.56 87 PHE A N 1
ATOM 621 C CA . PHE A 1 87 ? 2.153 8.177 15.055 1.00 85.56 87 PHE A CA 1
ATOM 622 C C . PHE A 1 87 ? 3.035 7.421 16.059 1.00 85.56 87 PHE A C 1
ATOM 624 O O . PHE A 1 87 ? 3.115 7.818 17.222 1.00 85.56 87 PHE A O 1
ATOM 631 N N . SER A 1 88 ? 3.728 6.352 15.638 1.00 83.50 88 SER A N 1
ATOM 632 C CA . SER A 1 88 ? 4.651 5.631 16.519 1.00 83.50 88 SER A CA 1
ATOM 633 C C . SER A 1 88 ? 5.726 4.804 15.803 1.00 83.50 88 SER A C 1
ATOM 635 O O . SER A 1 88 ? 5.529 4.244 14.727 1.00 83.50 88 SER A O 1
ATOM 637 N N . HIS A 1 89 ? 6.870 4.653 16.473 1.00 84.56 89 HIS A N 1
ATOM 638 C CA . HIS A 1 89 ? 8.040 3.944 15.951 1.00 84.56 89 HIS A CA 1
ATOM 639 C C . HIS A 1 89 ? 7.860 2.430 15.675 1.00 84.56 89 HIS A C 1
ATOM 641 O O . HIS A 1 89 ? 8.500 1.944 14.741 1.00 84.56 89 HIS A O 1
ATOM 647 N N . PRO A 1 90 ? 7.047 1.645 16.422 1.00 86.31 90 PRO A N 1
ATOM 648 C CA . PRO A 1 90 ? 6.888 0.205 16.170 1.00 86.31 90 PRO A CA 1
ATOM 649 C C . PRO A 1 90 ? 6.500 -0.169 14.731 1.00 86.31 90 PRO A C 1
ATOM 651 O O . PRO A 1 90 ? 6.858 -1.247 14.264 1.00 86.31 90 PRO A O 1
ATOM 654 N N . PHE A 1 91 ? 5.824 0.721 14.002 1.00 89.38 91 PHE A N 1
ATOM 655 C CA . PHE A 1 91 ? 5.420 0.485 12.615 1.00 89.38 91 PHE A CA 1
ATOM 656 C C . PHE A 1 91 ? 6.577 0.551 11.606 1.00 89.38 91 PHE A C 1
ATOM 658 O O . PHE A 1 91 ? 6.515 -0.104 10.564 1.00 89.38 91 PHE A O 1
ATOM 665 N N . SER A 1 92 ? 7.639 1.304 11.908 1.00 87.44 92 SER A N 1
ATOM 666 C CA . SER A 1 92 ? 8.715 1.617 10.954 1.00 87.44 92 SER A CA 1
ATOM 667 C C . SER A 1 92 ? 9.593 0.415 10.599 1.00 87.44 92 SER A C 1
ATOM 669 O O . SER A 1 92 ? 10.229 0.400 9.547 1.00 87.44 92 SER A O 1
ATOM 671 N N . GLY A 1 93 ? 9.647 -0.587 11.480 1.00 89.25 93 GLY A N 1
ATOM 672 C CA . GLY A 1 93 ? 10.435 -1.809 11.296 1.00 89.25 93 GLY A CA 1
ATOM 673 C C . GLY A 1 93 ? 9.668 -2.970 10.664 1.00 89.25 93 GLY A C 1
ATOM 674 O O . GLY A 1 93 ? 10.207 -4.072 10.603 1.00 89.25 93 GLY A O 1
ATOM 675 N N . LYS A 1 94 ? 8.414 -2.766 10.244 1.00 94.12 94 LYS A N 1
ATOM 676 C CA . LYS A 1 94 ? 7.536 -3.837 9.759 1.00 94.12 94 LYS A CA 1
ATOM 677 C C . LYS A 1 94 ? 7.440 -3.862 8.238 1.00 94.12 94 LYS A C 1
ATOM 679 O O . LYS A 1 94 ? 7.543 -2.831 7.571 1.00 94.12 94 LYS A O 1
ATOM 684 N N . ALA A 1 95 ? 7.227 -5.055 7.690 1.00 95.81 95 ALA A N 1
ATOM 685 C CA . ALA A 1 95 ? 6.825 -5.211 6.303 1.00 95.81 95 ALA A CA 1
ATOM 686 C C . ALA A 1 95 ? 5.369 -4.758 6.147 1.00 95.81 95 ALA A C 1
ATOM 688 O O . ALA A 1 95 ? 4.543 -5.010 7.025 1.00 95.81 95 ALA A O 1
ATOM 689 N N . TRP A 1 96 ? 5.052 -4.116 5.024 1.00 96.94 96 TRP A N 1
ATOM 690 C CA . TRP A 1 96 ? 3.696 -3.686 4.699 1.00 96.94 96 TRP A CA 1
ATOM 691 C C . TRP A 1 96 ? 3.237 -4.256 3.361 1.00 96.94 96 TRP A C 1
ATOM 693 O O . TRP A 1 96 ? 4.015 -4.319 2.404 1.00 96.94 96 TRP A O 1
ATOM 703 N N . ALA A 1 97 ? 1.957 -4.608 3.298 1.00 96.62 97 ALA A N 1
ATOM 704 C CA . ALA A 1 97 ? 1.260 -4.983 2.081 1.00 96.62 97 ALA A CA 1
ATOM 705 C C . ALA A 1 97 ? -0.029 -4.167 1.906 1.00 96.62 97 ALA A C 1
ATOM 707 O O . ALA A 1 97 ? -0.694 -3.781 2.871 1.00 96.62 97 ALA A O 1
ATOM 708 N N . CYS A 1 98 ? -0.378 -3.899 0.653 1.00 96.50 98 CYS A N 1
ATOM 709 C CA . CYS A 1 98 ? -1.523 -3.093 0.263 1.00 96.50 98 CYS A CA 1
ATOM 710 C C . CYS A 1 98 ? -2.539 -3.946 -0.489 1.00 96.50 98 CYS A C 1
ATOM 712 O O . CYS A 1 98 ? -2.362 -4.229 -1.675 1.00 96.50 98 CYS A O 1
ATOM 714 N N . SER A 1 99 ? -3.651 -4.289 0.161 1.00 95.50 99 SER A N 1
ATOM 715 C CA . SER A 1 99 ? -4.688 -5.095 -0.491 1.00 95.50 99 SER A CA 1
ATOM 716 C C . SER A 1 99 ? -5.335 -4.377 -1.678 1.00 95.50 99 SER A C 1
ATOM 718 O O . SER A 1 99 ? -5.802 -5.034 -2.594 1.00 95.50 99 SER A O 1
ATOM 720 N N . ASN A 1 100 ? -5.330 -3.041 -1.722 1.00 95.50 100 ASN A N 1
ATOM 721 C CA . ASN A 1 100 ? -5.895 -2.283 -2.843 1.00 95.50 100 ASN A CA 1
ATOM 722 C C . ASN A 1 100 ? -5.041 -2.351 -4.125 1.00 95.50 100 ASN A C 1
ATOM 724 O O . ASN A 1 100 ? -5.602 -2.346 -5.215 1.00 95.50 100 ASN A O 1
ATOM 728 N N . SER A 1 101 ? -3.707 -2.389 -4.017 1.00 93.25 101 SER A N 1
ATOM 729 C CA . SER A 1 101 ? -2.805 -2.284 -5.181 1.00 93.25 101 SER A CA 1
ATOM 730 C C . SER A 1 101 ? -1.988 -3.539 -5.485 1.00 93.25 101 SER A C 1
ATOM 732 O O . SER A 1 101 ? -1.402 -3.624 -6.560 1.00 93.25 101 SER A O 1
ATOM 734 N N . GLU A 1 102 ? -1.878 -4.475 -4.541 1.00 93.69 102 GLU A N 1
ATOM 735 C CA . GLU A 1 102 ? -1.063 -5.691 -4.694 1.00 93.69 102 GLU A CA 1
ATOM 736 C C . GLU A 1 102 ? -1.891 -6.953 -4.972 1.00 93.69 102 GLU A C 1
ATOM 738 O O . GLU A 1 102 ? -1.315 -8.030 -5.075 1.00 93.69 102 GLU A O 1
ATOM 743 N N . ILE A 1 103 ? -3.210 -6.813 -5.138 1.00 93.19 103 ILE A N 1
ATOM 744 C CA . ILE A 1 103 ? -4.118 -7.870 -5.600 1.00 93.19 103 ILE A CA 1
ATOM 745 C C . ILE A 1 103 ? -4.724 -7.433 -6.934 1.00 93.19 103 ILE A C 1
ATOM 747 O O . ILE A 1 103 ? -5.246 -6.319 -7.046 1.00 93.19 103 ILE A O 1
ATOM 751 N N . ASP A 1 104 ? -4.706 -8.313 -7.934 1.00 91.88 104 ASP A N 1
ATOM 752 C CA . ASP A 1 104 ? -5.409 -8.097 -9.197 1.00 91.88 104 ASP A CA 1
ATOM 753 C C . ASP A 1 104 ? -6.903 -8.416 -9.048 1.00 91.88 104 ASP A C 1
ATOM 755 O O . ASP A 1 104 ? -7.422 -9.442 -9.499 1.00 91.88 104 ASP A O 1
ATOM 759 N N . TRP A 1 105 ? -7.616 -7.486 -8.414 1.00 92.31 105 TRP A N 1
ATOM 760 C CA . TRP A 1 105 ? -9.063 -7.548 -8.221 1.00 92.31 105 TRP A CA 1
ATOM 761 C C . TRP A 1 105 ? -9.832 -7.721 -9.534 1.00 92.31 105 TRP A C 1
ATOM 763 O O . TRP A 1 105 ? -10.844 -8.420 -9.562 1.00 92.31 105 TRP A O 1
ATOM 773 N N . SER A 1 106 ? -9.334 -7.144 -10.632 1.00 90.75 106 SER A N 1
ATOM 774 C CA . SER A 1 106 ? -9.988 -7.233 -11.938 1.00 90.75 106 SER A CA 1
ATOM 775 C C . SER A 1 106 ? -9.959 -8.655 -12.500 1.00 90.75 106 SER A C 1
ATOM 777 O O . SER A 1 106 ? -10.985 -9.150 -12.966 1.00 90.75 106 SER A O 1
ATOM 779 N N . SER A 1 107 ? -8.827 -9.356 -12.363 1.00 89.50 107 SER A N 1
ATOM 780 C CA . SER A 1 107 ? -8.706 -10.772 -12.734 1.00 89.50 107 SER A CA 1
ATOM 781 C C . SER A 1 107 ? -9.588 -11.685 -11.876 1.00 89.50 107 SER A C 1
ATOM 783 O O . SER A 1 107 ? -10.014 -12.743 -12.331 1.00 89.50 107 SER A O 1
ATOM 785 N N . ARG A 1 108 ? -9.914 -11.241 -10.654 1.00 87.94 108 ARG A N 1
ATOM 786 C CA . ARG A 1 108 ? -10.829 -11.909 -9.716 1.00 87.94 108 ARG A CA 1
ATOM 787 C C . ARG A 1 108 ? -12.302 -11.544 -9.935 1.00 87.94 108 ARG A C 1
ATOM 789 O O . ARG A 1 108 ? -13.148 -11.942 -9.139 1.00 87.94 108 ARG A O 1
ATOM 796 N N . GLY A 1 109 ? -12.612 -10.781 -10.985 1.00 88.44 109 GLY A N 1
ATOM 797 C CA . GLY A 1 109 ? -13.976 -10.411 -11.358 1.00 88.44 109 GLY A CA 1
ATOM 798 C C . GLY A 1 109 ? -14.548 -9.207 -10.609 1.00 88.44 109 GLY A C 1
ATOM 799 O O . GLY A 1 109 ? -15.746 -8.957 -10.714 1.00 88.44 109 GLY A O 1
ATOM 800 N N . TYR A 1 110 ? -13.738 -8.454 -9.859 1.00 89.81 110 TYR A N 1
ATOM 801 C CA . TYR A 1 110 ? -14.180 -7.228 -9.190 1.00 89.81 110 TYR A CA 1
ATOM 802 C C . TYR A 1 110 ? -14.125 -6.018 -10.121 1.00 89.81 110 TYR A C 1
ATOM 804 O O . TYR A 1 110 ? -13.133 -5.779 -10.809 1.00 89.81 110 TYR A O 1
ATOM 812 N N . GLU A 1 111 ? -15.188 -5.212 -10.103 1.00 89.31 111 GLU A N 1
ATOM 813 C CA . GLU A 1 111 ? -15.317 -4.027 -10.968 1.00 89.31 111 GLU A CA 1
ATOM 814 C C . GLU A 1 111 ? -14.577 -2.790 -10.433 1.00 89.31 111 GLU A C 1
ATOM 816 O O . GLU A 1 111 ? -14.376 -1.807 -11.149 1.00 89.31 111 GLU A O 1
ATOM 821 N N . GLY A 1 112 ? -14.163 -2.812 -9.166 1.00 90.56 112 GLY A N 1
ATOM 822 C CA . GLY A 1 112 ? -13.453 -1.709 -8.537 1.00 90.56 112 GLY A CA 1
ATOM 823 C C . GLY A 1 112 ? -12.702 -2.143 -7.290 1.00 90.56 112 GLY A C 1
ATOM 824 O O . GLY A 1 112 ? -13.026 -3.152 -6.675 1.00 90.56 112 GLY A O 1
ATOM 825 N N . THR A 1 113 ? -11.703 -1.352 -6.903 1.00 92.75 113 THR A N 1
ATOM 826 C CA . THR A 1 113 ? -10.784 -1.710 -5.813 1.00 92.75 113 THR A CA 1
ATOM 827 C C . THR A 1 113 ? -11.102 -1.028 -4.489 1.00 92.75 113 THR A C 1
ATOM 829 O O . THR A 1 113 ? -10.457 -1.332 -3.500 1.00 92.75 113 THR A O 1
ATOM 832 N N . LYS A 1 114 ? -12.078 -0.106 -4.434 1.00 91.75 114 LYS A N 1
ATOM 833 C CA . LYS A 1 114 ? -12.460 0.548 -3.169 1.00 91.75 114 LYS A CA 1
ATOM 834 C C . LYS A 1 114 ? -13.078 -0.474 -2.219 1.00 91.75 114 LYS A C 1
ATOM 836 O O . LYS A 1 114 ? -13.957 -1.222 -2.643 1.00 91.75 114 LYS A O 1
ATOM 841 N N . LEU A 1 115 ? -12.738 -0.395 -0.933 1.00 89.31 115 LEU A N 1
ATOM 842 C CA . LEU A 1 115 ? -13.189 -1.346 0.087 1.00 89.31 115 LEU A CA 1
ATOM 843 C C . LEU A 1 115 ? -14.698 -1.602 0.049 1.00 89.31 115 LEU A C 1
ATOM 845 O O . LEU A 1 115 ? -15.127 -2.744 -0.043 1.00 89.31 115 LEU A O 1
ATOM 849 N N . GLY A 1 116 ? -15.507 -0.539 0.022 1.00 87.50 116 GLY A N 1
ATOM 850 C CA . GLY A 1 116 ? -16.966 -0.665 -0.040 1.00 87.50 116 GLY A CA 1
ATOM 851 C C . GLY A 1 116 ? -17.482 -1.395 -1.290 1.00 87.50 116 GLY A C 1
ATOM 852 O O . GLY A 1 116 ? -18.491 -2.087 -1.205 1.00 87.50 116 GLY A O 1
ATOM 853 N N . TYR A 1 117 ? -16.789 -1.294 -2.432 1.00 89.12 117 TYR A N 1
ATOM 854 C CA . TYR A 1 117 ? -17.136 -2.064 -3.633 1.00 89.12 117 TYR A CA 1
ATOM 855 C C . TYR A 1 117 ? -16.751 -3.531 -3.491 1.00 89.12 117 TYR A C 1
ATOM 857 O O . TYR A 1 117 ? -17.555 -4.392 -3.834 1.00 89.12 117 TYR A O 1
ATOM 865 N N . LEU A 1 118 ? -15.566 -3.816 -2.946 1.00 90.38 118 LEU A N 1
ATOM 866 C CA . LEU A 1 118 ? -15.125 -5.190 -2.709 1.00 90.38 118 LEU A CA 1
ATOM 867 C C . LEU A 1 118 ? -16.074 -5.918 -1.751 1.00 90.38 118 LEU A C 1
ATOM 869 O O . LEU A 1 118 ? -16.558 -7.001 -2.061 1.00 90.38 118 LEU A O 1
ATOM 873 N N . ILE A 1 119 ? -16.410 -5.281 -0.630 1.00 88.19 119 ILE A N 1
ATOM 874 C CA . ILE A 1 119 ? -17.357 -5.800 0.363 1.00 88.19 119 ILE A CA 1
ATOM 875 C C . ILE A 1 119 ? -18.741 -6.009 -0.261 1.00 88.19 119 ILE A C 1
ATOM 877 O O . ILE A 1 119 ? -19.327 -7.085 -0.127 1.00 88.19 119 ILE A O 1
ATOM 881 N N . GLY A 1 120 ? -19.259 -4.988 -0.953 1.00 85.88 120 GLY A N 1
ATOM 882 C CA . GLY A 1 120 ? -20.587 -5.041 -1.559 1.00 85.88 120 GLY A CA 1
ATOM 883 C C . GLY A 1 120 ? -20.696 -6.143 -2.613 1.00 85.88 120 GLY A C 1
ATOM 884 O O . GLY A 1 120 ? -21.675 -6.886 -2.628 1.00 85.88 120 GLY A O 1
ATOM 885 N N . GLN A 1 121 ? -19.668 -6.307 -3.450 1.00 85.88 121 GLN A N 1
ATOM 886 C CA . GLN A 1 121 ? -19.626 -7.369 -4.454 1.00 85.88 121 GLN A CA 1
ATOM 887 C C . GLN A 1 121 ? -19.416 -8.759 -3.830 1.00 85.88 121 GLN A C 1
ATOM 889 O O . GLN A 1 121 ? -19.940 -9.747 -4.341 1.00 85.88 121 GLN A O 1
ATOM 894 N N . ALA A 1 122 ? -18.723 -8.844 -2.692 1.00 81.19 122 ALA A N 1
ATOM 895 C CA . ALA A 1 122 ? -18.616 -10.070 -1.904 1.00 81.19 122 ALA A CA 1
ATOM 896 C C . ALA A 1 122 ? -19.931 -10.450 -1.182 1.00 81.19 122 ALA A C 1
ATOM 898 O O . ALA A 1 122 ? -20.027 -11.546 -0.627 1.00 81.19 122 ALA A O 1
ATOM 899 N N . GLY A 1 123 ? -20.959 -9.592 -1.243 1.00 79.50 123 GLY A N 1
ATOM 900 C CA . GLY A 1 123 ? -22.301 -9.850 -0.717 1.00 79.50 123 GLY A CA 1
ATOM 901 C C . GLY A 1 123 ? -22.510 -9.407 0.732 1.00 79.50 123 GLY A C 1
ATOM 902 O O . GLY A 1 123 ? -23.505 -9.799 1.343 1.00 79.50 123 GLY A O 1
ATOM 903 N N . TYR A 1 124 ? -21.600 -8.602 1.282 1.00 76.88 124 TYR A N 1
ATOM 904 C CA . TYR A 1 124 ? -21.684 -8.099 2.649 1.00 76.88 124 TYR A CA 1
ATOM 905 C C . TYR A 1 124 ? -22.225 -6.667 2.689 1.00 76.88 124 TYR A C 1
ATOM 907 O O . TYR A 1 124 ? -22.048 -5.874 1.762 1.00 76.88 124 TYR A O 1
ATOM 915 N N . PHE A 1 125 ? -22.871 -6.325 3.803 1.00 70.50 125 PHE A N 1
ATOM 916 C CA . PHE A 1 125 ? -23.278 -4.959 4.111 1.00 70.50 125 PHE A CA 1
ATOM 917 C C . PHE A 1 125 ? -22.302 -4.372 5.118 1.00 70.50 125 PHE A C 1
ATOM 919 O O . PHE A 1 125 ? -22.040 -4.983 6.151 1.00 70.50 125 PHE A O 1
ATOM 926 N N . HIS A 1 126 ? -21.788 -3.187 4.813 1.00 68.31 126 HIS A N 1
ATOM 927 C CA . HIS A 1 126 ? -20.835 -2.491 5.661 1.00 68.31 126 HIS A CA 1
ATOM 928 C C . HIS A 1 126 ? -21.236 -1.032 5.782 1.00 68.31 126 HIS A C 1
ATOM 930 O O . HIS A 1 126 ? -21.183 -0.274 4.809 1.00 68.31 126 HIS A O 1
ATOM 936 N N . GLU A 1 127 ? -21.660 -0.649 6.981 1.00 63.81 127 GLU A N 1
ATOM 937 C CA . GLU A 1 127 ? -21.636 0.750 7.375 1.00 63.81 127 GLU A CA 1
ATOM 938 C C . GLU A 1 127 ? -20.168 1.063 7.650 1.00 63.81 127 GLU A C 1
ATOM 940 O O . GLU A 1 127 ? -19.635 0.738 8.708 1.00 63.81 127 GLU A O 1
ATOM 945 N N . GLY A 1 128 ? -19.484 1.604 6.637 1.00 60.12 128 GLY A N 1
ATOM 946 C CA . GLY A 1 128 ? -18.101 2.046 6.785 1.00 60.12 128 GLY A CA 1
ATOM 947 C C . GLY A 1 128 ? -17.948 3.063 7.912 1.00 60.12 128 GLY A C 1
ATOM 948 O O . GLY A 1 128 ? -18.930 3.469 8.530 1.00 60.12 128 GLY A O 1
ATOM 949 N N . HIS A 1 129 ? -16.711 3.522 8.124 1.00 65.00 129 HIS A N 1
ATOM 950 C CA . HIS A 1 129 ? -16.340 4.656 8.992 1.00 65.00 129 HIS A CA 1
ATOM 951 C C . HIS A 1 129 ? -15.819 4.314 10.393 1.00 65.00 129 HIS A C 1
ATOM 953 O O . HIS A 1 129 ? -15.397 5.214 11.126 1.00 65.00 129 HIS A O 1
ATOM 959 N N . ARG A 1 130 ? -15.751 3.030 10.752 1.00 76.44 130 ARG A N 1
ATOM 960 C CA . ARG A 1 130 ? -15.019 2.558 11.934 1.00 76.44 130 ARG A CA 1
ATOM 961 C C . ARG A 1 130 ? -13.869 1.668 11.483 1.00 76.44 130 ARG A C 1
ATOM 963 O O . ARG A 1 130 ? -14.081 0.655 10.828 1.00 76.44 130 ARG A O 1
ATOM 970 N N . ALA A 1 131 ? -12.655 2.026 11.900 1.00 81.81 131 ALA A N 1
ATOM 971 C CA . ALA A 1 131 ? -11.434 1.358 11.452 1.00 81.81 131 ALA A CA 1
ATOM 972 C C . ALA A 1 131 ? -11.422 -0.154 11.748 1.00 81.81 131 ALA A C 1
ATOM 974 O O . ALA A 1 131 ? -10.970 -0.937 10.922 1.00 81.81 131 ALA A O 1
ATOM 975 N N . VAL A 1 132 ? -11.949 -0.575 12.904 1.00 86.62 132 VAL A N 1
ATOM 976 C CA . VAL A 1 132 ? -12.019 -2.002 13.270 1.00 86.62 132 VAL A CA 1
ATOM 977 C C . VAL A 1 132 ? -12.960 -2.769 12.341 1.00 86.62 132 VAL A C 1
ATOM 979 O O . VAL A 1 132 ? -12.616 -3.862 11.896 1.00 86.62 132 VAL A O 1
ATOM 982 N N . ASP A 1 133 ? -14.111 -2.188 12.010 1.00 85.44 133 ASP A N 1
ATOM 983 C CA . ASP A 1 133 ? -15.091 -2.825 11.131 1.00 85.44 133 ASP A CA 1
ATOM 984 C C . ASP A 1 133 ? -14.536 -2.921 9.700 1.00 85.44 133 ASP A C 1
ATOM 986 O O . ASP A 1 133 ? -14.676 -3.958 9.056 1.00 85.44 133 ASP A O 1
ATOM 990 N N . ASP A 1 134 ? -13.821 -1.888 9.230 1.00 86.25 134 ASP A N 1
ATOM 991 C CA . ASP A 1 134 ? -13.091 -1.919 7.954 1.00 86.25 134 ASP A CA 1
ATOM 992 C C . ASP A 1 134 ? -12.039 -3.050 7.923 1.00 86.25 134 ASP A C 1
ATOM 994 O O . ASP A 1 134 ? -11.904 -3.739 6.908 1.00 86.25 134 ASP A O 1
ATOM 998 N N . CYS A 1 135 ? -11.315 -3.287 9.028 1.00 89.38 135 CYS A N 1
ATOM 999 C CA . CYS A 1 135 ? -10.354 -4.391 9.136 1.00 89.38 135 CYS A CA 1
ATOM 1000 C C . CYS A 1 135 ? -11.031 -5.764 9.032 1.00 89.38 135 CYS A C 1
ATOM 1002 O O . CYS A 1 135 ? -10.532 -6.632 8.314 1.00 89.38 135 CYS A O 1
ATOM 1004 N N . PHE A 1 136 ? -12.160 -5.966 9.717 1.00 87.81 136 PHE A N 1
ATOM 1005 C CA . PHE A 1 136 ? -12.916 -7.217 9.626 1.00 87.81 136 PHE A CA 1
ATOM 1006 C C . PHE A 1 136 ? -13.490 -7.438 8.235 1.00 87.81 136 PHE A C 1
ATOM 1008 O O . PHE A 1 136 ? -13.356 -8.523 7.676 1.00 87.81 136 PHE A O 1
ATOM 1015 N N . ALA A 1 137 ? -14.078 -6.403 7.646 1.00 88.44 137 ALA A N 1
ATOM 1016 C CA . ALA A 1 137 ? -14.655 -6.509 6.320 1.00 88.44 137 ALA A CA 1
ATOM 1017 C C . ALA A 1 137 ? -13.582 -6.795 5.255 1.00 88.44 137 ALA A C 1
ATOM 1019 O O . ALA A 1 137 ? -13.804 -7.604 4.355 1.00 88.44 137 ALA A O 1
ATOM 1020 N N . LEU A 1 138 ? -12.387 -6.204 5.383 1.00 90.25 138 LEU A N 1
ATOM 1021 C CA . LEU A 1 138 ? -11.253 -6.563 4.535 1.00 90.25 138 LEU A CA 1
ATOM 1022 C C . LEU A 1 138 ? -10.825 -8.022 4.741 1.00 90.25 138 LEU A C 1
ATOM 1024 O O . LEU A 1 138 ? -10.540 -8.704 3.759 1.00 90.25 138 LEU A O 1
ATOM 1028 N N . LEU A 1 139 ? -10.766 -8.500 5.988 1.00 89.56 139 LEU A N 1
ATOM 1029 C CA . LEU A 1 139 ? -10.392 -9.883 6.290 1.00 89.56 139 LEU A CA 1
ATOM 1030 C C . LEU A 1 139 ? -11.346 -10.879 5.618 1.00 89.56 139 LEU A C 1
ATOM 1032 O O . LEU A 1 139 ? -10.877 -11.816 4.980 1.00 89.56 139 LEU A O 1
ATOM 1036 N N . GLU A 1 140 ? -12.656 -10.633 5.686 1.00 88.56 140 GLU A N 1
ATOM 1037 C CA . GLU A 1 140 ? -13.679 -11.445 5.011 1.00 88.56 140 GLU A CA 1
ATOM 1038 C C . GLU A 1 140 ? -13.472 -11.479 3.490 1.00 88.56 140 GLU A C 1
ATOM 1040 O O . GLU A 1 140 ? -13.516 -12.542 2.871 1.00 88.56 140 GLU A O 1
ATOM 1045 N N . VAL A 1 141 ? -13.183 -10.327 2.875 1.00 90.12 141 VAL A N 1
ATOM 1046 C CA . VAL A 1 141 ? -12.900 -10.246 1.432 1.00 90.12 141 VAL A CA 1
ATOM 1047 C C . VAL A 1 141 ? -11.619 -11.007 1.069 1.00 90.12 141 VAL A C 1
ATOM 1049 O O . VAL A 1 141 ? -11.580 -11.680 0.041 1.00 90.12 141 VAL A O 1
ATOM 1052 N N . LEU A 1 142 ? -10.571 -10.920 1.893 1.00 90.31 142 LEU A N 1
ATOM 1053 C CA . LEU A 1 142 ? -9.291 -11.594 1.651 1.00 90.31 142 LEU A CA 1
ATOM 1054 C C . LEU A 1 142 ? -9.364 -13.113 1.854 1.00 90.31 142 LEU A C 1
ATOM 1056 O O . LEU A 1 142 ? -8.664 -13.848 1.152 1.00 90.31 142 LEU A O 1
ATOM 1060 N N . ALA A 1 143 ? -10.187 -13.564 2.805 1.00 86.75 143 ALA A N 1
ATOM 1061 C CA . ALA A 1 143 ? -10.413 -14.972 3.124 1.00 86.75 143 ALA A CA 1
ATOM 1062 C C . ALA A 1 143 ? -11.300 -15.681 2.099 1.00 86.75 143 ALA A C 1
ATOM 1064 O O . ALA A 1 143 ? -11.343 -16.909 2.065 1.00 86.75 143 ALA A O 1
ATOM 1065 N N . ARG A 1 144 ? -12.030 -14.917 1.283 1.00 81.00 144 ARG A N 1
ATOM 1066 C CA . ARG A 1 144 ? -12.976 -15.468 0.325 1.00 81.00 144 ARG A CA 1
ATOM 1067 C C . ARG A 1 144 ? -12.250 -16.183 -0.812 1.00 81.00 144 ARG A C 1
ATOM 1069 O O . ARG A 1 144 ? -11.548 -15.562 -1.613 1.00 81.00 144 ARG A O 1
ATOM 1076 N N . ASP A 1 145 ? -12.532 -17.471 -0.938 1.00 68.62 145 ASP A N 1
ATOM 1077 C CA . ASP A 1 145 ? -12.222 -18.230 -2.139 1.00 68.62 145 ASP A CA 1
ATOM 1078 C C . ASP A 1 145 ? -13.268 -17.915 -3.212 1.00 68.62 145 ASP A C 1
ATOM 1080 O O . ASP A 1 145 ? -14.479 -17.984 -2.986 1.00 68.62 145 ASP A O 1
ATOM 1084 N N . VAL A 1 146 ? -12.800 -17.516 -4.391 1.00 65.12 146 VAL A N 1
ATOM 1085 C CA . VAL A 1 146 ? -13.643 -17.446 -5.585 1.00 65.12 146 VAL A CA 1
ATOM 1086 C C . VAL A 1 146 ? -13.397 -18.740 -6.346 1.00 65.12 146 VAL A C 1
ATOM 1088 O O . VAL A 1 146 ? -12.241 -19.036 -6.643 1.00 65.12 146 VAL A O 1
ATOM 1091 N N . ASP A 1 147 ? -14.462 -19.486 -6.657 1.00 57.53 147 ASP A N 1
ATOM 1092 C CA . ASP A 1 147 ? -14.430 -20.844 -7.239 1.00 57.53 147 ASP A CA 1
ATOM 1093 C C . ASP A 1 147 ? -13.565 -20.984 -8.515 1.00 57.53 147 ASP A C 1
ATOM 1095 O O . ASP A 1 147 ? -13.192 -22.090 -8.901 1.00 57.53 147 ASP A O 1
ATOM 1099 N N . GLU A 1 148 ? -13.221 -19.873 -9.176 1.00 60.38 148 GLU A N 1
ATOM 1100 C CA . GLU A 1 148 ? -12.383 -19.831 -10.382 1.00 60.38 148 GLU A CA 1
ATOM 1101 C C . GLU A 1 148 ? -10.898 -19.510 -10.115 1.00 60.38 148 GLU A C 1
ATOM 1103 O O . GLU A 1 148 ? -10.057 -19.698 -10.996 1.00 60.38 148 GLU A O 1
ATOM 1108 N N . SER A 1 149 ? -10.543 -19.035 -8.917 1.00 61.88 149 SER A N 1
ATOM 1109 C CA . SER A 1 149 ? -9.165 -18.670 -8.570 1.00 61.88 149 SER A CA 1
ATOM 1110 C C . SER A 1 149 ? -8.422 -19.839 -7.924 1.00 61.88 149 SER A C 1
ATOM 1112 O O . SER A 1 149 ? -8.913 -20.460 -6.988 1.00 61.88 149 SER A O 1
ATOM 1114 N N . ALA A 1 150 ? -7.206 -20.126 -8.398 1.00 66.81 150 ALA A N 1
ATOM 1115 C CA . ALA A 1 150 ? -6.375 -21.204 -7.852 1.00 66.81 150 ALA A CA 1
ATOM 1116 C C . ALA A 1 150 ? -5.843 -20.918 -6.430 1.00 66.81 150 ALA A C 1
ATOM 1118 O O . ALA A 1 150 ? -5.322 -21.827 -5.787 1.00 66.81 150 ALA A O 1
ATOM 1119 N N . CYS A 1 151 ? -5.932 -19.666 -5.961 1.00 78.75 151 CYS A N 1
ATOM 1120 C CA . CYS A 1 151 ? -5.521 -19.243 -4.625 1.00 78.75 151 CYS A CA 1
ATOM 1121 C C . CYS A 1 151 ? -6.365 -18.065 -4.102 1.00 78.75 151 CYS A C 1
ATOM 1123 O O . CYS A 1 151 ? -6.829 -17.211 -4.873 1.00 78.75 151 CYS A O 1
ATOM 1125 N N . SER A 1 152 ? -6.509 -17.987 -2.777 1.00 87.12 152 SER A N 1
ATOM 1126 C CA . SER A 1 152 ? -7.189 -16.884 -2.090 1.00 87.12 152 SER A CA 1
ATOM 1127 C C . SER A 1 152 ? -6.531 -15.526 -2.377 1.00 87.12 152 SER A C 1
ATOM 1129 O O . SER A 1 152 ? -5.349 -15.435 -2.732 1.00 87.12 152 SER A O 1
ATOM 1131 N N . ALA A 1 153 ? -7.294 -14.442 -2.220 1.00 91.31 153 ALA A N 1
ATOM 1132 C CA . ALA A 1 153 ? -6.774 -13.081 -2.379 1.00 91.31 153 ALA A CA 1
ATOM 1133 C C . ALA A 1 153 ? -5.672 -12.770 -1.352 1.00 91.31 153 ALA A C 1
ATOM 1135 O O . ALA A 1 153 ? -4.705 -12.074 -1.659 1.00 91.31 153 ALA A O 1
ATOM 1136 N N . PHE A 1 154 ? -5.770 -13.351 -0.154 1.00 91.62 154 PHE A N 1
ATOM 1137 C CA . PHE A 1 154 ? -4.707 -13.294 0.842 1.00 91.62 154 PHE A CA 1
ATOM 1138 C C . PHE A 1 154 ? -3.414 -13.971 0.386 1.00 91.62 154 PHE A C 1
ATOM 1140 O O . PHE A 1 154 ? -2.344 -13.389 0.548 1.00 91.62 154 PHE A O 1
ATOM 1147 N N . ALA A 1 155 ? -3.489 -15.174 -0.189 1.00 90.50 155 ALA A N 1
ATOM 1148 C CA . ALA A 1 155 ? -2.302 -15.876 -0.670 1.00 90.50 155 ALA A CA 1
ATOM 1149 C C . ALA A 1 155 ? -1.591 -15.080 -1.775 1.00 90.50 155 ALA A C 1
ATOM 1151 O O . ALA A 1 155 ? -0.371 -14.935 -1.740 1.00 90.50 155 ALA A O 1
ATOM 1152 N N . GLU A 1 156 ? -2.345 -14.497 -2.712 1.00 92.19 156 GLU A N 1
ATOM 1153 C CA . GLU A 1 156 ? -1.790 -13.592 -3.726 1.00 92.19 156 GLU A CA 1
ATOM 1154 C C . GLU A 1 156 ? -1.102 -12.375 -3.098 1.00 92.19 156 GLU A C 1
ATOM 1156 O O . GLU A 1 156 ? 0.033 -12.058 -3.456 1.00 92.19 156 GLU A O 1
ATOM 1161 N N . LEU A 1 157 ? -1.756 -11.723 -2.133 1.00 94.50 157 LEU A N 1
ATOM 1162 C CA . LEU A 1 157 ? -1.195 -10.576 -1.421 1.00 94.50 157 LEU A CA 1
ATOM 1163 C C . LEU A 1 157 ? 0.085 -10.941 -0.666 1.00 94.50 157 LEU A C 1
ATOM 1165 O O . LEU A 1 157 ? 1.058 -10.188 -0.695 1.00 94.50 157 LEU A O 1
ATOM 1169 N N . TYR A 1 158 ? 0.099 -12.092 0.004 1.00 93.38 158 TYR A N 1
ATOM 1170 C CA . TYR A 1 158 ? 1.268 -12.579 0.721 1.00 93.38 158 TYR A CA 1
ATOM 1171 C C . TYR A 1 158 ? 2.424 -12.857 -0.244 1.00 93.38 158 TYR A C 1
ATOM 1173 O O . TYR A 1 158 ? 3.525 -12.356 -0.025 1.00 93.38 158 TYR A O 1
ATOM 1181 N N . GLU A 1 159 ? 2.179 -13.543 -1.359 1.00 92.88 159 GLU A N 1
ATOM 1182 C CA . GLU A 1 159 ? 3.180 -13.768 -2.408 1.00 92.88 159 GLU A CA 1
ATOM 1183 C C . GLU A 1 159 ? 3.707 -12.453 -2.997 1.00 92.88 159 GLU A C 1
ATOM 1185 O O . GLU A 1 159 ? 4.917 -12.270 -3.157 1.00 92.88 159 GLU A O 1
ATOM 1190 N N . ALA A 1 160 ? 2.819 -11.495 -3.272 1.00 92.50 160 ALA A N 1
ATOM 1191 C CA . ALA A 1 160 ? 3.201 -10.157 -3.708 1.00 92.50 160 ALA A CA 1
ATOM 1192 C C . ALA A 1 160 ? 4.054 -9.445 -2.647 1.00 92.50 160 ALA A C 1
ATOM 1194 O O . ALA A 1 160 ? 5.034 -8.778 -2.992 1.00 92.50 160 ALA A O 1
ATOM 1195 N N . SER A 1 161 ? 3.744 -9.650 -1.361 1.00 93.56 161 SER A N 1
ATOM 1196 C CA . SER A 1 161 ? 4.484 -9.058 -0.250 1.00 93.56 161 SER A CA 1
ATOM 1197 C C . SER A 1 161 ? 5.950 -9.516 -0.218 1.00 93.56 161 SER A C 1
ATOM 1199 O O . SER A 1 161 ? 6.842 -8.704 0.035 1.00 93.56 161 SER A O 1
ATOM 1201 N N . GLN A 1 162 ? 6.215 -10.779 -0.569 1.00 93.50 162 GLN A N 1
ATOM 1202 C CA . GLN A 1 162 ? 7.560 -11.365 -0.574 1.00 93.50 162 GLN A CA 1
ATOM 1203 C C . GLN A 1 162 ? 8.416 -10.913 -1.765 1.00 93.50 162 GLN A C 1
ATOM 1205 O O . GLN A 1 162 ? 9.643 -11.024 -1.735 1.00 93.50 162 GLN A O 1
ATOM 1210 N N . ARG A 1 163 ? 7.797 -10.384 -2.826 1.00 92.50 163 ARG A N 1
ATOM 1211 C CA . ARG A 1 163 ? 8.516 -9.951 -4.028 1.00 92.50 163 ARG A CA 1
ATOM 1212 C C . ARG A 1 163 ? 9.116 -8.565 -3.838 1.00 92.50 163 ARG A C 1
ATOM 1214 O O . ARG A 1 163 ? 8.473 -7.638 -3.339 1.00 92.50 163 ARG A O 1
ATOM 1221 N N . SER A 1 164 ? 10.352 -8.409 -4.299 1.00 92.25 164 SER A N 1
ATOM 1222 C CA . SER A 1 164 ? 10.987 -7.099 -4.428 1.00 92.25 164 SER A CA 1
ATOM 1223 C C . SER A 1 164 ? 10.578 -6.442 -5.740 1.00 92.25 164 SER A C 1
ATOM 1225 O O . SER A 1 164 ? 10.394 -7.103 -6.764 1.00 92.25 164 SER A O 1
ATOM 1227 N N . ARG A 1 165 ? 10.459 -5.118 -5.710 1.00 92.00 165 ARG A N 1
ATOM 1228 C CA . ARG A 1 165 ? 10.240 -4.285 -6.892 1.00 92.00 165 ARG A CA 1
ATOM 1229 C C . ARG A 1 165 ? 11.446 -3.395 -7.126 1.00 92.00 165 ARG A C 1
ATOM 1231 O O . ARG A 1 165 ? 12.203 -3.114 -6.198 1.00 92.00 165 ARG A O 1
ATOM 1238 N N . VAL A 1 166 ? 11.646 -2.957 -8.359 1.00 93.06 166 VAL A N 1
ATOM 1239 C CA . VAL A 1 166 ? 12.790 -2.126 -8.729 1.00 93.06 166 VAL A CA 1
ATOM 1240 C C . VAL A 1 166 ? 12.298 -0.864 -9.410 1.00 93.06 166 VAL A C 1
ATOM 1242 O O . VAL A 1 166 ?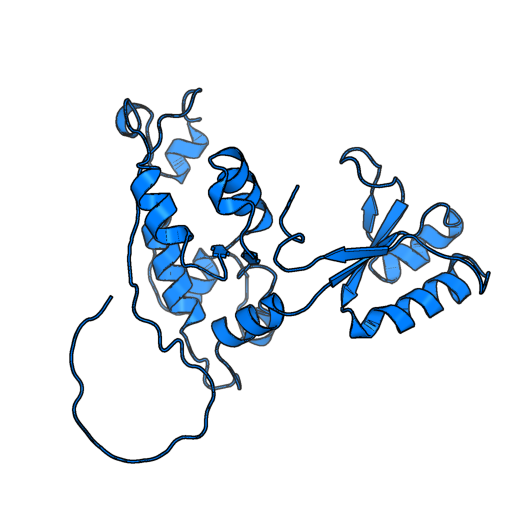 11.638 -0.924 -10.443 1.00 93.06 166 VAL A O 1
ATOM 1245 N N . HIS A 1 167 ? 12.637 0.282 -8.828 1.00 92.75 167 HIS A N 1
ATOM 1246 C CA . HIS A 1 167 ? 12.514 1.578 -9.484 1.00 92.75 167 HIS A CA 1
ATOM 1247 C C . HIS A 1 167 ? 13.747 1.820 -10.331 1.00 92.75 167 HIS A C 1
ATOM 1249 O O . HIS A 1 167 ? 14.865 1.728 -9.827 1.00 92.75 167 HIS A O 1
ATOM 1255 N N . ILE A 1 168 ? 13.537 2.146 -11.599 1.00 93.56 168 ILE A N 1
ATOM 1256 C CA . ILE A 1 168 ? 14.596 2.496 -12.544 1.00 93.56 168 ILE A CA 1
ATOM 1257 C C . ILE A 1 168 ? 14.387 3.949 -12.945 1.00 93.56 168 ILE A C 1
ATOM 1259 O O . ILE A 1 168 ? 13.317 4.302 -13.444 1.00 93.56 168 ILE A O 1
ATOM 1263 N N . PHE A 1 169 ? 15.409 4.779 -12.751 1.00 92.88 169 PHE A N 1
ATOM 1264 C CA . PHE A 1 169 ? 15.367 6.203 -13.068 1.00 92.88 169 PHE A CA 1
ATOM 1265 C C . PHE A 1 169 ? 16.115 6.480 -14.371 1.00 92.88 169 PHE A C 1
ATOM 1267 O O . PHE A 1 169 ? 17.310 6.223 -14.501 1.00 92.88 169 PHE A O 1
ATOM 1274 N N . ALA A 1 170 ? 15.410 7.045 -15.344 1.00 92.00 170 ALA A N 1
ATOM 1275 C CA . ALA A 1 170 ? 15.963 7.518 -16.604 1.00 92.00 170 ALA A CA 1
ATOM 1276 C C . ALA A 1 170 ? 16.490 8.958 -16.458 1.00 92.00 170 ALA A C 1
ATOM 1278 O O . ALA A 1 170 ? 16.026 9.890 -17.130 1.00 92.00 170 ALA A O 1
ATOM 1279 N N . GLU A 1 171 ? 17.435 9.159 -15.539 1.00 90.56 171 GLU A N 1
ATOM 1280 C CA . GLU A 1 171 ? 18.081 10.455 -15.320 1.00 90.56 171 GLU A CA 1
ATOM 1281 C C . GLU A 1 171 ? 18.829 10.929 -16.566 1.00 90.56 171 GLU A C 1
ATOM 1283 O O . GLU A 1 171 ? 19.451 10.137 -17.274 1.00 90.56 171 GLU A O 1
ATOM 1288 N N . ASN A 1 172 ? 18.787 12.235 -16.837 1.00 87.56 172 ASN A N 1
ATOM 1289 C CA . ASN A 1 172 ? 19.440 12.842 -18.003 1.00 87.56 172 ASN A CA 1
ATOM 1290 C C . ASN A 1 172 ? 19.022 12.209 -19.347 1.00 87.56 172 ASN A C 1
ATOM 1292 O O . ASN A 1 172 ? 19.765 12.288 -20.327 1.00 87.56 172 ASN A O 1
ATOM 1296 N N . SER A 1 173 ? 17.846 11.571 -19.404 1.00 87.25 173 SER A N 1
ATOM 1297 C CA . SER A 1 173 ? 17.301 11.054 -20.658 1.00 87.25 173 SER A CA 1
ATOM 1298 C C . SER A 1 173 ? 17.052 12.201 -21.651 1.00 87.25 173 SER A C 1
ATOM 1300 O O . SER A 1 173 ? 16.624 13.290 -21.244 1.00 87.25 173 SER A O 1
ATOM 1302 N N . PRO A 1 174 ? 17.325 11.992 -22.952 1.00 87.69 174 PRO A N 1
ATOM 1303 C CA . PRO A 1 174 ? 17.063 13.000 -23.974 1.00 87.69 174 PRO A CA 1
ATOM 1304 C C . PRO A 1 174 ? 15.588 13.433 -23.992 1.00 87.69 174 PRO A C 1
ATOM 1306 O O . PRO A 1 174 ? 14.683 12.609 -23.855 1.00 87.69 174 PRO A O 1
ATOM 1309 N N . PHE A 1 175 ? 15.327 14.735 -24.157 1.00 85.38 175 PHE A N 1
ATOM 1310 C CA . PHE A 1 175 ? 13.968 15.293 -24.080 1.00 85.38 175 PHE A CA 1
ATOM 1311 C C . PHE A 1 175 ? 13.014 14.712 -25.139 1.00 85.38 175 PHE A C 1
ATOM 1313 O O . PHE A 1 175 ? 11.829 14.525 -24.871 1.00 85.38 175 PHE A O 1
ATOM 1320 N N . ASP A 1 176 ? 13.534 14.395 -26.323 1.00 90.19 176 ASP A N 1
ATOM 1321 C CA . ASP A 1 176 ? 12.814 13.763 -27.432 1.00 90.19 176 ASP A CA 1
ATOM 1322 C C . ASP A 1 176 ? 12.367 12.322 -27.126 1.00 90.19 176 ASP A C 1
ATOM 1324 O O . ASP A 1 176 ? 11.425 11.828 -27.741 1.00 90.19 176 ASP A O 1
ATOM 1328 N N . MET A 1 177 ? 12.956 11.670 -26.118 1.00 90.56 177 MET A N 1
ATOM 1329 C CA . MET A 1 177 ? 12.566 10.324 -25.682 1.00 90.56 177 MET A CA 1
ATOM 1330 C C . MET A 1 177 ? 11.374 10.309 -24.716 1.00 90.56 177 MET A C 1
ATOM 1332 O O . MET A 1 177 ? 10.910 9.238 -24.325 1.00 90.56 177 MET A O 1
ATOM 1336 N N . LYS A 1 178 ? 10.830 11.477 -24.352 1.00 89.50 178 LYS A N 1
ATOM 1337 C CA . LYS A 1 178 ? 9.667 11.605 -23.462 1.00 89.50 178 LYS A CA 1
ATOM 1338 C C . LYS A 1 178 ? 8.474 10.757 -23.910 1.00 89.50 178 LYS A C 1
ATOM 1340 O O . LYS A 1 178 ? 7.876 10.074 -23.081 1.00 89.50 178 LYS A O 1
ATOM 1345 N N . ASP A 1 179 ? 8.116 10.801 -25.191 1.00 92.88 179 ASP A N 1
ATOM 1346 C CA . ASP A 1 179 ? 6.934 10.083 -25.680 1.00 92.88 179 ASP A CA 1
ATOM 1347 C C . ASP A 1 179 ? 7.162 8.566 -25.689 1.00 92.88 179 ASP A C 1
ATOM 1349 O O . ASP A 1 179 ? 6.254 7.811 -25.347 1.00 92.88 179 ASP A O 1
ATOM 1353 N N . HIS A 1 180 ? 8.394 8.121 -25.959 1.00 92.88 180 HIS A N 1
ATOM 1354 C CA . HIS A 1 180 ? 8.794 6.715 -25.849 1.00 92.88 180 HIS A CA 1
ATOM 1355 C C . HIS A 1 180 ? 8.728 6.211 -24.401 1.00 92.88 180 HIS A C 1
ATOM 1357 O O . HIS A 1 180 ? 8.179 5.142 -24.138 1.00 92.88 180 HIS A O 1
ATOM 1363 N N . LEU A 1 181 ? 9.253 6.992 -23.453 1.00 92.50 181 LEU A N 1
ATOM 1364 C CA . LEU A 1 181 ? 9.211 6.677 -22.023 1.00 92.50 181 LEU A CA 1
ATOM 1365 C C . LEU A 1 181 ? 7.765 6.615 -21.520 1.00 92.50 181 LEU A C 1
ATOM 1367 O O . LEU A 1 181 ? 7.363 5.625 -20.909 1.00 92.50 181 LEU A O 1
ATOM 1371 N N . LYS A 1 182 ? 6.950 7.622 -21.850 1.00 92.38 182 LYS A N 1
ATOM 1372 C CA . LYS A 1 182 ? 5.535 7.665 -21.469 1.00 92.38 182 LYS A CA 1
ATOM 1373 C C . LYS A 1 182 ? 4.740 6.499 -22.063 1.00 92.38 182 LYS A C 1
ATOM 1375 O O . LYS A 1 182 ? 3.942 5.897 -21.353 1.00 92.38 182 LYS A O 1
ATOM 1380 N N . ALA A 1 183 ? 4.963 6.157 -23.334 1.00 93.12 183 ALA A N 1
ATOM 1381 C CA . ALA A 1 183 ? 4.289 5.033 -23.991 1.00 93.12 183 ALA A CA 1
ATOM 1382 C C . ALA A 1 183 ? 4.643 3.677 -23.362 1.00 93.12 183 ALA A C 1
ATOM 1384 O O . ALA A 1 183 ? 3.819 2.767 -23.362 1.00 93.12 183 ALA A O 1
ATOM 1385 N N . ARG A 1 184 ? 5.848 3.552 -22.795 1.00 92.81 184 ARG A N 1
ATOM 1386 C CA . ARG A 1 184 ? 6.293 2.360 -22.064 1.00 92.81 184 ARG A CA 1
ATOM 1387 C C . ARG A 1 184 ? 5.821 2.317 -20.604 1.00 92.81 184 ARG A C 1
ATOM 1389 O O . ARG A 1 184 ? 6.021 1.311 -19.937 1.00 92.81 184 ARG A O 1
ATOM 1396 N N . GLY A 1 185 ? 5.179 3.379 -20.115 1.00 92.81 185 GLY A N 1
ATOM 1397 C CA . GLY A 1 185 ? 4.642 3.448 -18.754 1.00 92.81 185 GLY A CA 1
ATOM 1398 C C . GLY A 1 185 ? 5.557 4.125 -17.735 1.00 92.81 185 GLY A C 1
ATOM 1399 O O . GLY A 1 185 ? 5.299 4.024 -16.540 1.00 92.81 185 GLY A O 1
ATOM 1400 N N . TYR A 1 186 ? 6.601 4.837 -18.172 1.00 93.50 186 TYR A N 1
ATOM 1401 C CA . TYR A 1 186 ? 7.363 5.678 -17.254 1.00 93.50 186 TYR A CA 1
ATOM 1402 C C . TYR A 1 186 ? 6.521 6.869 -16.782 1.00 93.50 186 TYR A C 1
ATOM 1404 O O . TYR A 1 186 ? 5.814 7.517 -17.560 1.00 93.50 186 TYR A O 1
ATOM 1412 N N . CYS A 1 187 ? 6.687 7.217 -15.512 1.00 91.94 187 CYS A N 1
ATOM 1413 C CA . CYS A 1 187 ? 6.103 8.381 -14.867 1.00 91.94 187 CYS A CA 1
ATOM 1414 C C . CYS A 1 187 ? 7.153 9.486 -14.730 1.00 91.94 187 CYS A C 1
ATOM 1416 O O . CYS A 1 187 ? 8.308 9.230 -14.401 1.00 91.94 187 CYS A O 1
ATOM 1418 N N . TRP A 1 188 ? 6.759 10.735 -14.966 1.00 91.50 188 TRP A N 1
ATOM 1419 C CA . TRP A 1 188 ? 7.633 11.885 -14.737 1.00 91.50 188 TRP A CA 1
ATOM 1420 C C . TRP A 1 188 ? 7.598 12.288 -13.259 1.00 91.50 188 TRP A C 1
ATOM 1422 O O . TRP A 1 188 ? 6.519 12.553 -12.733 1.00 91.50 188 TRP A O 1
ATOM 1432 N N . SER A 1 189 ? 8.761 12.370 -12.609 1.00 88.62 189 SER A N 1
ATOM 1433 C CA . SER A 1 189 ? 8.937 13.083 -11.338 1.00 88.62 189 SER A CA 1
ATOM 1434 C C . SER A 1 189 ? 9.571 14.445 -11.616 1.00 88.62 189 SER A C 1
ATOM 1436 O O . SER A 1 189 ? 10.576 14.553 -12.322 1.00 88.62 189 SER A O 1
ATOM 1438 N N . ASP A 1 190 ? 8.977 15.506 -11.074 1.00 86.06 190 ASP A N 1
ATOM 1439 C CA . ASP A 1 190 ? 9.498 16.869 -11.193 1.00 86.06 190 ASP A CA 1
ATOM 1440 C C . ASP A 1 190 ? 10.554 17.219 -10.128 1.00 86.06 190 ASP A C 1
ATOM 1442 O O . ASP A 1 190 ? 11.170 18.286 -10.214 1.00 86.06 190 ASP A O 1
ATOM 1446 N N . GLY A 1 191 ? 10.798 16.302 -9.186 1.00 81.38 191 GLY A N 1
ATOM 1447 C CA . GLY A 1 191 ? 11.731 16.432 -8.070 1.00 81.38 191 GLY A CA 1
ATOM 1448 C C . GLY A 1 191 ? 11.211 17.227 -6.871 1.00 81.38 191 GLY A C 1
ATOM 1449 O O . GLY A 1 191 ? 11.990 17.538 -5.970 1.00 81.38 191 GLY A O 1
ATOM 1450 N N . SER A 1 192 ? 9.920 17.572 -6.836 1.00 77.12 192 SER A N 1
ATOM 1451 C CA . SER A 1 192 ? 9.305 18.273 -5.697 1.00 77.12 192 SER A CA 1
ATOM 1452 C C . SER A 1 192 ? 9.152 17.394 -4.448 1.00 77.12 192 SER A C 1
ATOM 1454 O O . SER A 1 192 ? 9.125 17.909 -3.333 1.00 77.12 192 SER A O 1
ATOM 1456 N N . ASP A 1 193 ? 9.118 16.073 -4.628 1.00 67.94 193 ASP A N 1
ATOM 1457 C CA . ASP A 1 193 ? 8.949 15.041 -3.600 1.00 67.94 193 ASP A CA 1
ATOM 1458 C C . ASP A 1 193 ? 10.284 14.447 -3.108 1.00 67.94 193 ASP A C 1
ATOM 1460 O O . ASP A 1 193 ? 10.315 13.383 -2.496 1.00 67.94 193 ASP A O 1
ATOM 1464 N N . GLY A 1 194 ? 11.410 15.110 -3.398 1.00 71.06 194 GLY A N 1
ATOM 1465 C CA . GLY A 1 194 ? 12.752 14.644 -3.029 1.00 71.06 194 GLY A CA 1
ATOM 1466 C C . GLY A 1 194 ? 13.294 13.510 -3.907 1.00 71.06 194 GLY A C 1
ATOM 1467 O O . GLY A 1 194 ? 14.437 13.088 -3.717 1.00 71.06 194 GLY A O 1
ATOM 1468 N N . ARG A 1 195 ? 12.519 13.031 -4.889 1.00 76.81 195 ARG A N 1
ATOM 1469 C CA . ARG A 1 195 ? 12.997 12.089 -5.909 1.00 76.81 195 ARG A CA 1
ATOM 1470 C C . ARG A 1 195 ? 13.818 12.818 -6.977 1.00 76.81 195 ARG A C 1
ATOM 1472 O O . ARG A 1 195 ? 13.706 14.036 -7.131 1.00 76.81 195 ARG A O 1
ATOM 1479 N N . PRO A 1 196 ? 14.646 12.104 -7.756 1.00 80.25 196 PRO A N 1
ATOM 1480 C CA . PRO A 1 196 ? 15.346 12.729 -8.864 1.00 80.25 196 PRO A CA 1
ATOM 1481 C C . PRO A 1 196 ? 14.367 13.215 -9.930 1.00 80.25 196 PRO A C 1
ATOM 1483 O O . PRO A 1 196 ? 13.491 12.464 -10.365 1.00 80.25 196 PRO A O 1
ATOM 1486 N N . LYS A 1 197 ? 14.563 14.449 -10.408 1.00 88.94 197 LYS A N 1
ATOM 1487 C CA . LYS A 1 197 ? 13.800 15.021 -11.522 1.00 88.94 197 LYS A CA 1
ATOM 1488 C C . LYS A 1 197 ? 14.076 14.242 -12.810 1.00 88.94 197 LYS A C 1
ATOM 1490 O O . LYS A 1 197 ? 15.028 14.528 -13.537 1.00 88.94 197 LYS A O 1
ATOM 1495 N N . SER A 1 198 ? 13.271 13.221 -13.061 1.00 92.12 198 SER A N 1
ATOM 1496 C CA . SER A 1 198 ? 13.522 12.214 -14.085 1.00 92.12 198 SER A CA 1
ATOM 1497 C C . SER A 1 198 ? 12.262 11.411 -14.399 1.00 92.12 198 SER A C 1
ATOM 1499 O O . SER A 1 198 ? 11.276 11.428 -13.657 1.00 92.12 198 SER A O 1
ATOM 1501 N N . TRP A 1 199 ? 12.300 10.689 -15.516 1.00 93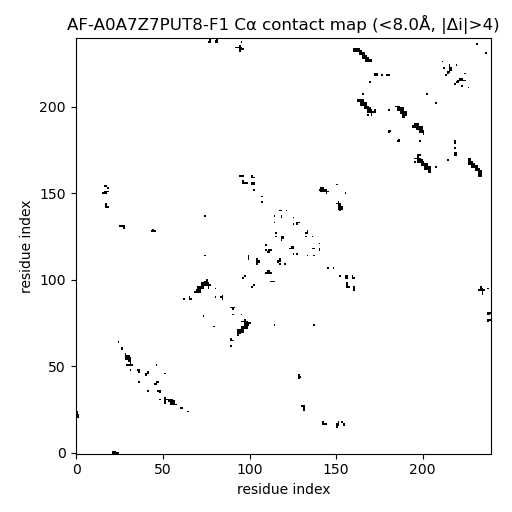.94 199 TRP A N 1
ATOM 1502 C CA . TRP A 1 199 ? 11.335 9.628 -15.783 1.00 93.94 199 TRP A CA 1
ATOM 1503 C C . TRP A 1 199 ? 11.701 8.398 -14.961 1.00 93.94 199 TRP A C 1
ATOM 1505 O O . TRP A 1 199 ? 12.870 8.025 -14.920 1.00 93.94 199 TRP A O 1
ATOM 1515 N N . TRP A 1 200 ? 10.723 7.732 -14.361 1.00 93.69 200 TRP A N 1
ATOM 1516 C CA . TRP A 1 200 ? 10.943 6.494 -13.621 1.00 93.69 200 TRP A CA 1
ATOM 1517 C C . TRP A 1 200 ? 9.883 5.446 -13.945 1.00 93.69 200 TRP A C 1
ATOM 1519 O O . TRP A 1 200 ? 8.768 5.784 -14.336 1.00 93.69 200 TRP A O 1
ATOM 1529 N N . ILE A 1 201 ? 10.235 4.177 -13.782 1.00 94.56 201 ILE A N 1
ATOM 1530 C CA . ILE A 1 201 ? 9.312 3.044 -13.882 1.00 94.56 201 ILE A CA 1
ATOM 1531 C C . ILE A 1 201 ? 9.562 2.090 -12.718 1.00 94.56 201 ILE A C 1
ATOM 1533 O O . ILE A 1 201 ? 10.694 1.970 -12.246 1.00 94.56 201 ILE A O 1
ATOM 1537 N N . GLU A 1 202 ? 8.512 1.421 -12.258 1.00 92.75 202 GLU A N 1
ATOM 1538 C CA . GLU A 1 202 ? 8.607 0.304 -11.324 1.00 92.75 202 GLU A CA 1
ATOM 1539 C C . GLU A 1 202 ? 8.392 -1.005 -12.079 1.00 92.75 202 GLU A C 1
ATOM 1541 O O . GLU A 1 202 ? 7.399 -1.160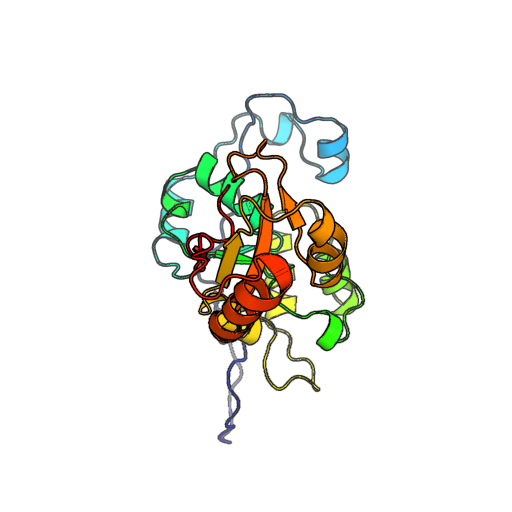 -12.788 1.00 92.75 202 GLU A O 1
ATOM 1546 N N . VAL A 1 203 ? 9.313 -1.949 -11.912 1.00 93.19 203 VAL A N 1
ATOM 1547 C CA . VAL A 1 203 ? 9.225 -3.287 -12.506 1.00 93.19 203 VAL A CA 1
ATOM 1548 C C . VAL A 1 203 ? 9.484 -4.365 -11.456 1.00 93.19 203 VAL A C 1
ATOM 1550 O O . VAL A 1 203 ? 10.080 -4.102 -10.407 1.00 93.19 203 VAL A O 1
ATOM 1553 N N . GLY A 1 204 ? 9.040 -5.591 -11.735 1.00 91.75 204 GLY A N 1
ATOM 1554 C CA . GLY A 1 204 ? 9.467 -6.767 -10.978 1.00 91.75 204 GLY A CA 1
ATOM 1555 C C . GLY A 1 204 ? 10.967 -7.019 -11.146 1.00 91.75 204 GLY A C 1
ATOM 1556 O O . GLY A 1 204 ? 11.572 -6.625 -12.148 1.00 91.75 204 GLY A O 1
ATOM 1557 N N . GLU A 1 205 ? 11.586 -7.659 -10.156 1.00 89.38 205 GLU A N 1
ATOM 1558 C CA . GLU A 1 205 ? 13.015 -7.992 -10.205 1.00 89.38 205 GLU A CA 1
ATOM 1559 C C . GLU A 1 205 ? 13.375 -8.892 -11.402 1.00 89.38 205 GLU A C 1
ATOM 1561 O O . GLU A 1 205 ? 14.440 -8.742 -11.995 1.00 89.38 205 GLU A O 1
ATOM 1566 N N . ASP A 1 206 ? 12.454 -9.759 -11.815 1.00 91.19 206 ASP A N 1
ATOM 1567 C CA . ASP A 1 206 ? 12.545 -10.620 -12.995 1.00 91.19 206 ASP A CA 1
ATOM 1568 C C . ASP A 1 206 ? 12.578 -9.840 -14.323 1.00 91.19 206 ASP A C 1
ATOM 1570 O O . ASP A 1 206 ? 13.222 -10.260 -15.287 1.00 91.19 206 ASP A O 1
ATOM 1574 N N . ALA A 1 207 ? 11.925 -8.678 -14.375 1.00 92.94 207 ALA A N 1
ATOM 1575 C CA . ALA A 1 207 ? 11.874 -7.817 -15.554 1.00 92.94 207 ALA A CA 1
ATOM 1576 C C . ALA A 1 207 ? 13.027 -6.795 -15.624 1.00 92.94 207 ALA A C 1
ATOM 1578 O O . ALA A 1 207 ? 13.221 -6.164 -16.671 1.00 92.94 207 ALA A O 1
ATOM 1579 N N . LEU A 1 208 ? 13.822 -6.651 -14.554 1.00 93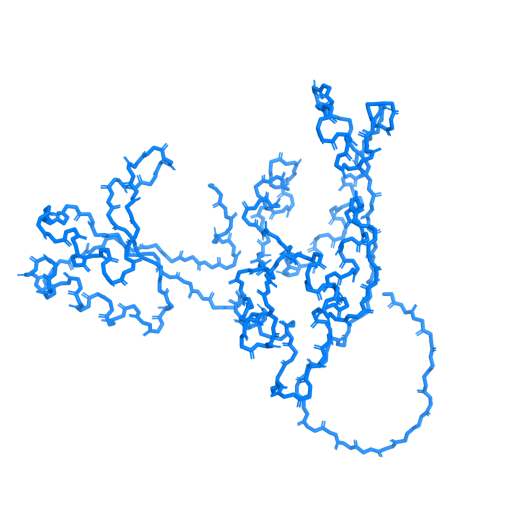.50 208 LEU A N 1
ATOM 1580 C CA . LEU A 1 208 ? 14.894 -5.654 -14.436 1.00 93.50 208 LEU A CA 1
ATOM 1581 C C . LEU A 1 208 ? 15.872 -5.696 -15.619 1.00 93.50 208 LEU A C 1
ATOM 1583 O O . LEU A 1 208 ? 16.122 -4.674 -16.258 1.00 93.50 208 LEU A O 1
ATOM 1587 N N . ASP A 1 209 ? 16.395 -6.875 -15.954 1.00 93.12 209 ASP A N 1
ATOM 1588 C CA . ASP A 1 209 ? 17.381 -7.025 -17.031 1.00 93.12 209 ASP A CA 1
ATOM 1589 C C . ASP A 1 209 ? 16.802 -6.695 -18.412 1.00 93.12 209 ASP A C 1
ATOM 1591 O O . ASP A 1 209 ? 17.523 -6.269 -19.320 1.00 93.12 209 ASP A O 1
ATOM 1595 N N . GLY A 1 210 ? 15.501 -6.921 -18.604 1.00 94.00 210 GLY A N 1
ATOM 1596 C CA . GLY A 1 210 ? 14.786 -6.520 -19.813 1.00 94.00 210 GLY A CA 1
ATOM 1597 C C . GLY A 1 210 ? 14.689 -5.006 -19.928 1.00 94.00 210 GLY A C 1
ATOM 1598 O O . GLY A 1 210 ? 15.000 -4.444 -20.981 1.00 94.00 210 GLY A O 1
ATOM 1599 N N . GLU A 1 211 ? 14.328 -4.346 -18.832 1.00 95.19 211 GLU A N 1
ATOM 1600 C CA . GLU A 1 211 ? 14.152 -2.898 -18.807 1.00 95.19 211 GLU A CA 1
ATOM 1601 C C . GLU A 1 211 ? 15.484 -2.148 -18.920 1.00 95.19 211 GLU A C 1
ATOM 1603 O O . GLU A 1 211 ? 15.602 -1.202 -19.700 1.00 95.19 211 GLU A O 1
ATOM 1608 N N . LEU A 1 212 ? 16.538 -2.633 -18.254 1.00 93.44 212 LEU A N 1
ATOM 1609 C CA . LEU A 1 212 ? 17.890 -2.087 -18.405 1.00 93.44 212 LEU A CA 1
ATOM 1610 C C . LEU A 1 212 ? 18.404 -2.206 -19.844 1.00 93.44 212 LEU A C 1
ATOM 1612 O O . LEU A 1 212 ? 19.075 -1.301 -20.341 1.00 93.44 212 LEU A O 1
ATOM 1616 N N . ARG A 1 213 ? 18.089 -3.299 -20.549 1.00 93.62 213 ARG A N 1
ATOM 1617 C CA . ARG A 1 213 ? 18.432 -3.429 -21.974 1.00 93.62 213 ARG A CA 1
ATOM 1618 C C . ARG A 1 213 ? 17.680 -2.416 -22.829 1.00 93.62 213 ARG A C 1
ATOM 1620 O O . ARG A 1 213 ? 18.307 -1.785 -23.678 1.00 93.62 213 ARG A O 1
ATOM 1627 N N . TYR A 1 214 ? 16.382 -2.233 -22.588 1.00 93.25 214 TYR A N 1
ATOM 1628 C CA . TYR A 1 214 ? 15.575 -1.253 -23.312 1.00 93.25 214 TYR A CA 1
ATOM 1629 C C . TYR A 1 214 ? 16.111 0.169 -23.130 1.00 93.25 214 TYR A C 1
ATOM 1631 O O . TYR A 1 214 ? 16.411 0.843 -24.112 1.00 93.25 214 TYR A O 1
ATOM 1639 N N . ILE A 1 215 ? 16.293 0.619 -21.886 1.00 93.56 215 ILE A N 1
ATOM 1640 C CA . ILE A 1 215 ? 16.696 2.003 -21.620 1.00 93.56 215 ILE A CA 1
ATOM 1641 C C . ILE A 1 215 ? 18.098 2.306 -22.180 1.00 93.56 215 ILE A C 1
ATOM 1643 O O . ILE A 1 215 ? 18.335 3.386 -22.719 1.00 93.56 215 ILE A O 1
ATOM 1647 N N . ARG A 1 216 ? 19.020 1.335 -22.144 1.00 93.81 216 ARG A N 1
ATOM 1648 C CA . ARG A 1 216 ? 20.359 1.461 -22.743 1.00 93.81 216 ARG A CA 1
ATOM 1649 C C . ARG A 1 216 ? 20.307 1.559 -24.267 1.00 93.81 216 ARG A C 1
ATOM 1651 O O . ARG A 1 216 ? 21.007 2.392 -24.840 1.00 93.81 216 ARG A O 1
ATOM 1658 N N . ALA A 1 217 ? 19.507 0.714 -24.918 1.00 91.81 217 ALA A N 1
ATOM 1659 C CA . ALA A 1 217 ? 19.452 0.626 -26.375 1.00 91.81 217 ALA A CA 1
ATOM 1660 C C . ALA A 1 217 ? 18.613 1.746 -27.006 1.00 91.81 217 ALA A C 1
ATOM 1662 O O . ALA A 1 217 ? 19.081 2.422 -27.919 1.00 91.81 217 ALA A O 1
ATOM 1663 N N . GLU A 1 218 ? 17.403 1.963 -26.498 1.00 91.25 218 GLU A N 1
ATOM 1664 C CA . GLU A 1 218 ? 16.394 2.806 -27.146 1.00 91.25 218 GLU A CA 1
ATOM 1665 C C . GLU A 1 218 ? 16.418 4.249 -26.635 1.00 91.25 218 GLU A C 1
ATOM 1667 O O . GLU A 1 218 ? 16.273 5.181 -27.426 1.00 91.25 218 GLU A O 1
ATOM 1672 N N . ILE A 1 219 ? 16.644 4.446 -25.330 1.00 92.38 219 ILE A N 1
ATOM 1673 C CA . ILE A 1 219 ? 16.558 5.771 -24.694 1.00 92.38 219 ILE A CA 1
ATOM 1674 C C . ILE A 1 219 ? 17.915 6.474 -24.695 1.00 92.38 219 ILE A C 1
ATOM 1676 O O . ILE A 1 219 ? 18.056 7.553 -25.267 1.00 92.38 219 ILE A O 1
ATOM 1680 N N . TYR A 1 220 ? 18.935 5.869 -24.081 1.00 90.75 220 TYR A N 1
ATOM 1681 C CA . TYR A 1 220 ? 20.275 6.461 -24.024 1.00 90.75 220 TYR A CA 1
ATOM 1682 C C . TYR A 1 220 ? 21.092 6.227 -25.293 1.00 90.75 220 TYR A C 1
ATOM 1684 O O . TYR A 1 220 ? 22.032 6.977 -25.553 1.00 90.75 220 TYR A O 1
ATOM 1692 N N . ARG A 1 221 ? 20.770 5.178 -26.065 1.00 88.25 221 ARG A N 1
ATOM 1693 C CA . ARG A 1 221 ? 21.568 4.703 -27.212 1.00 88.25 221 ARG A CA 1
ATOM 1694 C C . ARG A 1 221 ? 23.043 4.492 -26.848 1.00 88.25 221 ARG A C 1
ATOM 1696 O O . ARG A 1 221 ? 23.945 4.705 -27.656 1.00 88.25 221 ARG A O 1
ATOM 1703 N N . TYR A 1 222 ? 23.276 4.070 -25.607 1.00 85.94 222 TYR A N 1
ATOM 1704 C CA . TYR A 1 222 ? 24.589 3.856 -25.022 1.00 85.94 222 TYR A CA 1
ATOM 1705 C C . TYR A 1 222 ? 24.557 2.617 -24.127 1.00 85.94 222 TYR A C 1
ATOM 1707 O O . TYR A 1 222 ? 23.925 2.595 -23.070 1.00 85.94 222 TYR A O 1
ATOM 1715 N N . SER A 1 223 ? 25.258 1.565 -24.553 1.00 79.75 223 SER A N 1
ATOM 1716 C CA . SER A 1 223 ? 25.216 0.237 -23.925 1.00 79.75 223 SER A CA 1
ATOM 1717 C C . SER A 1 223 ? 25.780 0.194 -22.505 1.00 79.75 223 SER A C 1
ATOM 1719 O O . SER A 1 223 ? 25.440 -0.713 -21.753 1.00 79.75 223 SER A O 1
ATOM 1721 N N . TYR A 1 224 ? 26.627 1.159 -22.139 1.00 81.62 224 TYR A N 1
ATOM 1722 C CA . TYR A 1 224 ? 27.225 1.266 -20.806 1.00 81.62 224 TYR A CA 1
ATOM 1723 C C . TYR A 1 224 ? 26.514 2.287 -19.911 1.00 81.62 224 TYR A C 1
ATOM 1725 O O . TYR A 1 224 ? 27.054 2.649 -18.869 1.00 81.62 224 TYR A O 1
ATOM 1733 N N . ALA A 1 225 ? 25.335 2.786 -20.303 1.00 84.94 225 ALA A N 1
ATOM 1734 C CA . ALA A 1 225 ? 24.545 3.632 -19.416 1.00 84.94 225 ALA A CA 1
ATOM 1735 C C . ALA A 1 225 ? 24.175 2.847 -18.149 1.00 84.94 225 ALA A C 1
ATOM 1737 O O . ALA A 1 225 ? 23.718 1.703 -18.230 1.00 84.94 225 ALA A O 1
ATOM 1738 N N . ASP A 1 226 ? 24.367 3.466 -16.989 1.00 87.56 226 ASP A N 1
ATOM 1739 C CA . ASP A 1 226 ? 24.075 2.870 -15.688 1.00 87.56 226 ASP A CA 1
ATOM 1740 C C . ASP A 1 226 ? 22.983 3.692 -14.993 1.00 87.56 226 ASP A C 1
ATOM 1742 O O . ASP A 1 226 ? 23.288 4.578 -14.192 1.00 87.56 226 ASP A O 1
ATOM 1746 N N . PRO A 1 227 ? 21.709 3.515 -15.395 1.00 89.62 227 PRO A N 1
ATOM 1747 C CA . PRO A 1 227 ? 20.612 4.259 -14.797 1.00 89.62 227 PRO A CA 1
ATOM 1748 C C . PRO A 1 227 ? 20.497 3.905 -13.308 1.00 89.62 227 PRO A C 1
ATOM 1750 O O . PRO A 1 227 ? 20.574 2.721 -12.965 1.00 89.62 227 PRO A O 1
ATOM 1753 N N . PRO A 1 228 ? 20.275 4.889 -12.420 1.00 91.06 228 PRO A N 1
ATOM 1754 C CA . PRO A 1 228 ? 20.068 4.614 -11.008 1.00 91.06 228 PRO A CA 1
ATOM 1755 C C . PRO A 1 228 ? 18.906 3.645 -10.797 1.00 91.06 228 PRO A C 1
ATOM 1757 O O . PRO A 1 228 ? 17.830 3.800 -11.385 1.00 91.06 228 PRO A O 1
ATOM 1760 N N . ILE A 1 229 ? 19.121 2.662 -9.923 1.00 93.06 229 ILE A N 1
ATOM 1761 C CA . ILE A 1 229 ? 18.095 1.708 -9.512 1.00 93.06 229 ILE A CA 1
ATOM 1762 C C . ILE A 1 229 ? 17.882 1.765 -8.004 1.00 93.06 229 ILE A C 1
ATOM 1764 O O . ILE A 1 229 ? 18.831 1.887 -7.228 1.00 93.06 229 ILE A O 1
ATOM 1768 N N . LYS A 1 230 ? 16.629 1.626 -7.576 1.00 91.56 230 LYS A N 1
ATOM 1769 C CA . LYS A 1 230 ? 16.262 1.474 -6.168 1.00 91.56 230 LYS A CA 1
ATOM 1770 C C . LYS A 1 230 ? 15.414 0.223 -6.010 1.00 91.56 230 LYS A C 1
ATOM 1772 O O . LYS A 1 230 ? 14.339 0.118 -6.591 1.00 91.56 230 LYS A O 1
ATOM 1777 N N . ARG A 1 231 ? 15.907 -0.730 -5.223 1.00 92.44 231 ARG A N 1
ATOM 1778 C CA . ARG A 1 231 ? 15.160 -1.936 -4.852 1.00 92.44 231 ARG A CA 1
ATOM 1779 C C . ARG A 1 231 ? 14.240 -1.598 -3.686 1.00 92.44 231 ARG A C 1
ATOM 1781 O O . ARG A 1 231 ? 14.676 -0.960 -2.732 1.00 92.44 231 ARG A O 1
ATOM 1788 N N . LEU A 1 232 ? 12.982 -1.996 -3.793 1.00 92.06 232 LEU A N 1
ATOM 1789 C CA . LEU A 1 232 ? 11.941 -1.749 -2.811 1.00 92.06 232 LEU A CA 1
ATOM 1790 C C . LEU A 1 232 ? 11.338 -3.078 -2.377 1.00 92.06 232 LEU A C 1
ATOM 1792 O O . LEU A 1 232 ? 10.730 -3.798 -3.173 1.00 92.06 232 LEU A O 1
ATOM 1796 N N . THR A 1 233 ? 11.497 -3.384 -1.099 1.00 94.06 233 THR A N 1
ATOM 1797 C CA . THR A 1 233 ? 10.868 -4.541 -0.461 1.00 94.06 233 THR A CA 1
ATOM 1798 C C . THR A 1 233 ? 9.546 -4.128 0.197 1.00 94.06 233 THR A C 1
ATOM 1800 O O . THR A 1 233 ? 9.175 -2.948 0.180 1.00 94.06 233 THR A O 1
ATOM 1803 N N . ALA A 1 234 ? 8.846 -5.068 0.840 1.00 93.81 234 ALA A N 1
ATOM 1804 C CA . ALA A 1 234 ? 7.704 -4.757 1.709 1.00 93.81 234 ALA A CA 1
ATOM 1805 C C . ALA A 1 234 ? 8.058 -3.761 2.829 1.00 93.81 234 ALA A C 1
ATOM 1807 O O . ALA A 1 234 ? 7.203 -3.015 3.308 1.00 93.81 234 ALA A O 1
ATOM 1808 N N . PHE A 1 235 ? 9.332 -3.703 3.225 1.00 93.38 235 PHE A N 1
ATOM 1809 C CA . PHE A 1 235 ? 9.825 -2.752 4.214 1.00 93.38 235 PHE A CA 1
ATOM 1810 C C . PHE A 1 235 ? 9.990 -1.338 3.653 1.00 93.38 235 PHE A C 1
ATOM 1812 O O . PHE A 1 235 ? 10.091 -0.412 4.446 1.00 93.38 235 PHE A O 1
ATOM 1819 N N . ASP A 1 236 ? 9.945 -1.132 2.334 1.00 91.44 236 ASP A N 1
ATOM 1820 C CA . ASP A 1 236 ? 10.287 0.157 1.718 1.00 91.44 236 ASP A CA 1
ATOM 1821 C C . ASP A 1 236 ? 9.159 0.768 0.883 1.00 91.44 236 ASP A C 1
ATOM 1823 O O . ASP A 1 236 ? 8.976 1.982 0.899 1.00 91.44 236 ASP A O 1
ATOM 1827 N N . ARG A 1 237 ? 8.406 -0.048 0.133 1.00 87.81 237 ARG A N 1
ATOM 1828 C CA . ARG A 1 237 ? 7.580 0.435 -0.994 1.00 87.81 237 ARG A CA 1
ATOM 1829 C C . ARG A 1 237 ? 6.388 1.330 -0.636 1.00 87.81 237 ARG A C 1
ATOM 1831 O O . ARG A 1 237 ? 5.864 1.998 -1.519 1.00 87.81 237 ARG A O 1
ATOM 1838 N N . PHE A 1 238 ? 5.989 1.377 0.633 1.00 89.81 238 PHE A N 1
ATOM 1839 C CA . PHE A 1 238 ? 4.901 2.240 1.121 1.00 89.81 238 PHE A CA 1
ATOM 1840 C C . PHE A 1 238 ? 5.387 3.367 2.044 1.00 89.81 238 PHE A C 1
ATOM 1842 O O . PHE A 1 238 ? 4.581 4.003 2.718 1.00 89.81 238 PHE A O 1
ATOM 1849 N N . ARG A 1 239 ? 6.703 3.602 2.109 1.00 86.25 239 ARG A N 1
ATOM 1850 C CA . ARG A 1 239 ? 7.284 4.734 2.841 1.00 86.25 239 ARG A CA 1
ATOM 1851 C C . ARG A 1 239 ? 7.243 5.997 1.983 1.00 86.25 239 ARG A C 1
ATOM 1853 O O . ARG A 1 239 ? 7.367 5.910 0.759 1.00 86.25 239 ARG A O 1
ATOM 1860 N N . VAL A 1 240 ? 7.101 7.147 2.642 1.00 69.50 240 VAL A N 1
ATOM 1861 C CA . VAL A 1 240 ? 7.237 8.485 2.036 1.00 69.50 240 VAL A CA 1
ATOM 1862 C C . VAL A 1 240 ? 8.687 8.936 2.114 1.00 69.50 240 VAL A C 1
ATOM 1864 O O . VAL A 1 240 ? 9.298 8.761 3.193 1.00 69.50 240 VAL A O 1
#

Sequence (240 aa):
MFSPEKVGTDGGSPFPAAIDGDVTGIYGGLQQPSVSIPSDITRLTGITDDMVAGELIDMAAIQALIEPADLLIAHNAGLDRPFCEAFSHPFSGKAWACSNSEIDWSSRGYEGTKLGYLIGQAGYFHEGHRAVDDCFALLEVLARDVDESACSAFAELYEASQRSRVHIFAENSPFDMKDHLKARGYCWSDGSDGRPKSWWIEVGEDALDGELRYIRAEIYRYSYADPPIKRLTAFDRFRV

Solvent-accessible surface area (backbone atoms only — not comparable to full-atom values): 14421 Å² total; per-residue (Å²): 61,86,84,86,88,87,82,88,78,92,76,95,74,98,73,76,48,68,72,90,69,57,61,80,74,86,82,81,77,49,59,50,67,99,59,82,69,52,68,70,53,26,72,66,44,71,56,48,62,79,79,18,63,89,36,68,61,62,62,68,63,51,45,69,63,48,71,82,48,75,66,44,78,34,78,46,24,70,57,50,42,48,53,45,39,73,72,38,67,82,54,65,83,37,29,44,33,29,62,44,79,51,38,69,46,60,86,72,71,40,94,52,66,51,66,71,52,44,34,45,74,73,70,48,88,74,87,74,61,44,73,58,59,52,51,51,51,49,49,56,55,30,47,43,73,52,97,86,51,92,53,17,50,45,50,48,33,52,56,49,35,75,46,50,34,32,39,41,35,46,62,89,54,54,77,84,42,50,64,59,41,45,76,74,61,33,45,82,39,85,34,87,85,77,50,72,64,23,38,32,37,78,40,49,61,88,47,44,69,59,51,56,49,47,46,16,56,74,57,66,65,33,88,82,63,78,63,56,71,46,82,28,40,30,66,44,70,40,64,128

Radius of gyration: 21.89 Å; Cα contacts (8 Å, |Δi|>4): 308; chains: 1; bounding box: 50×58×54 Å

pLDDT: mean 84.22, std 16.51, range [24.84, 96.94]

Nearest PDB structures (foldseek):
  1nh7-assembly1_A  TM=4.699E-01  e=5.433E+00  Mycobacterium tuberculosis H37Rv
  5jn5-assembly2_B  TM=3.047E-01  e=2.490E+00  Homo sapiens
  7m7e-assembly1_A  TM=3.469E-01  e=6.126E+00  Saccharopolyspora erythraea
  7abi-assembly1_P  TM=1.756E-01  e=1.366E+00  Homo sapiens